Protein AF-A0A527ZC99-F1 (afdb_monomer)

Foldseek 3Di:
DDQAVVVVVVVVVVVVVVVVVVVVVVVVVCVVQNPVRVVVVVVVLLQVLLVLLLVLLVLFPQKFKFWFQDPVRWIFIWMWHADNVLSAIETARPPGAFADQDQQAAALVLLVVLVLLLSSVLSVDDGDRDCSNCPRYHYHDDDRHSNHDDPPGHHPCRLFQNSLSSNQRSCVRRQFFHRDPRGQCWDWDDDSNDIDIDGWFAWATWGAHSVRHTDHIDGGDDDRSDDDDDDDVVVVVD

Sequence (238 aa):
PARNPHQNIADLKAQIAANEKGVAELREMVAHFGLDVVEAYMGHVQDNAAESVRRVLERLPDSSAYEYPTDTGQIIKVKISVDRQKREATVDFTGTSPVMKNNFNAPEPVARAAVLYAFRVMVEDMIPMNAGCLRPINIIIPEGCMLKPTYPAAVVAGNVETSQHVTNALFGAMGAMANAQGTMNNLTFGNKKYQYYETICSGSPAGRMNNGRGFAGTSGVHTHMTNSRLTDPEVLEL

Nearest PDB structures (foldseek):
  5l9w-assembly1_A  TM=7.968E-01  e=8.675E-07  Aromatoleum aromaticum EbN1
  5m45-assembly2_G  TM=7.054E-01  e=8.243E-06  Xanthobacter autotrophicus Py2
  5svb-assembly1_D  TM=7.519E-01  e=5.173E-05  Xanthobacter autotrophicus Py2
  5svb-assembly1_A  TM=7.002E-01  e=6.557E-05  Xanthobacter autotrophicus Py2
  5svc-assembly1_D  TM=7.269E-01  e=2.884E-04  Xanthobacter autotrophicus Py2

Structure (mmCIF, N/CA/C/O backbone):
data_AF-A0A527ZC99-F1
#
_entry.id   AF-A0A527ZC99-F1
#
loop_
_atom_site.group_PDB
_atom_site.id
_atom_site.type_symbol
_atom_site.label_atom_id
_atom_site.label_alt_id
_atom_site.label_comp_id
_atom_site.label_asym_id
_atom_site.label_entity_id
_atom_site.label_seq_id
_atom_site.pdbx_PDB_ins_code
_atom_site.Cartn_x
_atom_site.Cartn_y
_atom_site.Cartn_z
_atom_site.occupancy
_atom_site.B_iso_or_equiv
_atom_site.auth_seq_id
_atom_site.auth_comp_id
_atom_site.auth_asym_id
_atom_site.auth_atom_id
_atom_site.pdbx_PDB_model_num
ATOM 1 N N . PRO A 1 1 ? 18.446 19.083 -9.853 1.00 66.88 1 PRO A N 1
ATOM 2 C CA . PRO A 1 1 ? 18.977 18.207 -10.931 1.00 66.88 1 PRO A CA 1
ATOM 3 C C . PRO A 1 1 ? 19.166 16.783 -10.386 1.00 66.88 1 PRO A C 1
ATOM 5 O O . PRO A 1 1 ? 19.396 16.645 -9.185 1.00 66.88 1 PRO A O 1
ATOM 8 N N . ALA A 1 2 ? 19.033 15.747 -11.223 1.00 81.81 2 ALA A N 1
ATOM 9 C CA . ALA A 1 2 ? 19.282 14.362 -10.812 1.00 81.81 2 ALA A CA 1
ATOM 10 C C . ALA A 1 2 ? 20.760 14.169 -10.432 1.00 81.81 2 ALA A C 1
ATOM 12 O O . ALA A 1 2 ? 21.637 14.637 -11.157 1.00 81.81 2 ALA A O 1
ATOM 13 N N . ARG A 1 3 ? 21.035 13.505 -9.299 1.00 83.88 3 ARG A N 1
ATOM 14 C CA . ARG A 1 3 ? 22.409 13.322 -8.787 1.00 83.88 3 ARG A CA 1
ATOM 15 C C . ARG A 1 3 ? 23.183 12.237 -9.540 1.00 83.88 3 ARG A C 1
ATOM 17 O O . ARG A 1 3 ? 24.380 12.388 -9.738 1.00 83.88 3 ARG A O 1
ATOM 24 N N . ASN A 1 4 ? 22.492 11.190 -10.000 1.00 85.38 4 ASN A N 1
ATOM 25 C CA . ASN A 1 4 ? 23.068 10.116 -10.808 1.00 85.38 4 ASN A CA 1
ATOM 26 C C . ASN A 1 4 ? 22.222 9.866 -12.075 1.00 85.38 4 ASN A C 1
ATOM 28 O O . ASN A 1 4 ? 21.411 8.941 -12.117 1.00 85.38 4 ASN A O 1
ATOM 32 N N . PRO A 1 5 ? 22.358 10.709 -13.115 1.00 89.44 5 PRO A N 1
ATOM 33 C CA . PRO A 1 5 ? 21.540 10.600 -14.321 1.00 89.44 5 PRO A CA 1
ATOM 34 C C . PRO A 1 5 ? 21.775 9.296 -15.095 1.00 89.44 5 PRO A C 1
ATOM 36 O O . PRO A 1 5 ? 20.845 8.799 -15.721 1.00 89.44 5 PRO A O 1
ATOM 39 N N . HIS A 1 6 ? 22.979 8.719 -15.038 1.00 90.25 6 HIS A N 1
ATOM 40 C CA . HIS A 1 6 ? 23.274 7.453 -15.712 1.00 90.25 6 HIS A CA 1
ATOM 41 C C . HIS A 1 6 ? 22.466 6.294 -15.123 1.00 90.25 6 HIS A C 1
ATOM 43 O O . HIS A 1 6 ? 21.846 5.557 -15.889 1.00 90.25 6 HIS A O 1
ATOM 49 N N . GLN A 1 7 ? 22.409 6.184 -13.789 1.00 88.75 7 GLN A N 1
ATOM 50 C CA . GLN A 1 7 ? 21.568 5.189 -13.117 1.00 88.75 7 GLN A CA 1
ATOM 51 C C . GLN A 1 7 ? 20.092 5.397 -13.460 1.00 88.75 7 GLN A C 1
ATOM 53 O O . GLN A 1 7 ? 19.428 4.462 -13.889 1.00 88.75 7 GLN A O 1
ATOM 58 N N . ASN A 1 8 ? 19.599 6.637 -13.379 1.00 90.12 8 ASN A N 1
ATOM 59 C CA . ASN A 1 8 ? 18.204 6.934 -13.706 1.00 90.12 8 ASN A CA 1
ATOM 60 C C . ASN A 1 8 ? 17.845 6.521 -15.147 1.00 90.12 8 ASN A C 1
ATOM 62 O O . ASN A 1 8 ? 16.761 6.004 -15.394 1.00 90.12 8 ASN A O 1
ATOM 66 N N . ILE A 1 9 ? 18.746 6.739 -16.113 1.00 94.94 9 ILE A N 1
ATOM 67 C CA . ILE A 1 9 ? 18.539 6.302 -17.502 1.00 94.94 9 ILE A CA 1
ATOM 68 C C . ILE A 1 9 ? 18.550 4.772 -17.603 1.00 94.94 9 ILE A C 1
ATOM 70 O O . ILE A 1 9 ? 17.771 4.217 -18.379 1.00 94.94 9 ILE A O 1
ATOM 74 N N . ALA A 1 10 ? 19.413 4.085 -16.851 1.00 95.19 10 ALA A N 1
ATOM 75 C CA . ALA A 1 10 ? 19.426 2.626 -16.802 1.00 95.19 10 ALA A CA 1
ATOM 76 C C . ALA A 1 10 ? 18.104 2.069 -16.245 1.00 95.19 10 ALA A C 1
ATOM 78 O O . ALA A 1 10 ? 17.523 1.182 -16.869 1.00 95.19 10 ALA A O 1
ATOM 79 N N . ASP A 1 11 ? 17.575 2.654 -15.167 1.00 93.75 11 ASP A N 1
ATOM 80 C CA . ASP A 1 11 ? 16.284 2.268 -14.583 1.00 93.75 11 ASP A CA 1
ATOM 81 C C . ASP A 1 11 ? 15.134 2.472 -15.582 1.00 93.75 11 ASP A C 1
ATOM 83 O O . ASP A 1 11 ? 14.298 1.587 -15.762 1.00 93.75 11 ASP A O 1
ATOM 87 N N . LEU A 1 12 ? 15.114 3.603 -16.299 1.00 96.75 12 LEU A N 1
ATOM 88 C CA . LEU A 1 12 ? 14.116 3.859 -17.346 1.00 96.75 12 LEU A CA 1
ATOM 89 C C . LEU A 1 12 ? 14.202 2.835 -18.485 1.00 96.75 12 LEU A C 1
ATOM 91 O O . LEU A 1 12 ? 13.178 2.331 -18.943 1.00 96.75 12 LEU A O 1
ATOM 95 N N . LYS A 1 13 ? 15.415 2.491 -18.933 1.00 97.81 13 LYS A N 1
ATOM 96 C CA . LYS A 1 13 ? 15.616 1.447 -19.950 1.00 97.81 13 LYS A CA 1
ATOM 97 C C . LYS A 1 13 ? 15.125 0.085 -19.463 1.00 97.81 13 LYS A C 1
ATOM 99 O O . LYS A 1 13 ? 14.487 -0.627 -20.234 1.00 97.81 13 LYS A O 1
ATOM 104 N N . ALA A 1 14 ? 15.388 -0.263 -18.204 1.00 97.50 14 ALA A N 1
ATOM 105 C CA . ALA A 1 14 ? 14.915 -1.507 -17.606 1.00 97.50 14 ALA A CA 1
ATOM 106 C C . ALA A 1 14 ? 13.378 -1.560 -17.544 1.00 97.50 14 ALA A C 1
ATOM 108 O O . ALA A 1 14 ? 12.793 -2.575 -17.916 1.00 97.50 14 ALA A O 1
ATOM 109 N N . GLN A 1 15 ? 12.718 -0.460 -17.162 1.00 97.69 15 GLN A N 1
ATOM 110 C CA . GLN A 1 15 ? 11.251 -0.363 -17.166 1.00 97.69 15 GLN A CA 1
ATOM 111 C C . GLN A 1 15 ? 10.661 -0.542 -18.573 1.00 97.69 15 GLN A C 1
ATOM 113 O O . GLN A 1 15 ? 9.687 -1.274 -18.740 1.00 97.69 15 GLN A O 1
ATOM 118 N N . ILE A 1 16 ? 11.267 0.076 -19.594 1.00 98.06 16 ILE A N 1
ATOM 119 C CA . ILE A 1 16 ? 10.851 -0.107 -20.994 1.00 98.06 16 ILE A CA 1
ATOM 120 C C . ILE A 1 16 ? 11.005 -1.574 -21.406 1.00 98.06 16 ILE A C 1
ATOM 122 O O . ILE A 1 16 ? 10.055 -2.164 -21.910 1.00 98.06 16 ILE A O 1
ATOM 126 N N . ALA A 1 17 ? 12.163 -2.186 -21.148 1.00 98.00 17 ALA A N 1
ATOM 127 C CA . ALA A 1 17 ? 12.413 -3.582 -21.503 1.00 98.00 17 ALA A CA 1
ATOM 128 C C . ALA A 1 17 ? 11.427 -4.551 -20.822 1.00 98.00 17 ALA A C 1
ATOM 130 O O . ALA A 1 17 ? 10.947 -5.487 -21.462 1.00 98.00 17 ALA A O 1
ATOM 131 N N . ALA A 1 18 ? 11.087 -4.310 -19.551 1.00 97.88 18 ALA A N 1
ATOM 132 C CA . ALA A 1 18 ? 10.094 -5.099 -18.827 1.00 97.88 18 ALA A CA 1
ATOM 133 C C . ALA A 1 18 ? 8.697 -4.992 -19.464 1.00 97.88 18 ALA A C 1
ATOM 135 O O . ALA A 1 18 ? 8.036 -6.011 -19.671 1.00 97.88 18 ALA A O 1
ATOM 136 N N . ASN A 1 19 ? 8.272 -3.779 -19.832 1.00 98.19 19 ASN A N 1
ATOM 137 C CA . ASN A 1 19 ? 6.988 -3.561 -20.500 1.00 98.19 19 ASN A CA 1
ATOM 138 C C . ASN A 1 19 ? 6.948 -4.206 -21.892 1.00 98.19 19 ASN A C 1
ATOM 140 O O . ASN A 1 19 ? 5.971 -4.876 -22.217 1.00 98.19 19 ASN A O 1
ATOM 144 N N . GLU A 1 20 ? 8.011 -4.068 -22.689 1.00 98.38 20 GLU A N 1
ATOM 145 C CA . GLU A 1 20 ? 8.111 -4.705 -24.009 1.00 98.38 20 GLU A CA 1
ATOM 146 C C . GLU A 1 20 ? 8.038 -6.232 -23.910 1.00 98.38 20 GLU A C 1
ATOM 148 O O . GLU A 1 20 ? 7.325 -6.873 -24.686 1.00 98.38 20 GLU A O 1
ATOM 153 N N . LYS A 1 21 ? 8.702 -6.828 -22.909 1.00 98.31 21 LYS A N 1
ATOM 154 C CA . LYS A 1 21 ? 8.570 -8.264 -22.641 1.00 98.31 21 LYS A CA 1
ATOM 155 C C . LYS A 1 21 ? 7.129 -8.629 -22.282 1.00 98.31 21 LYS A C 1
ATOM 157 O O . LYS A 1 21 ? 6.605 -9.580 -22.849 1.00 98.31 21 LYS A O 1
ATOM 162 N N . GLY A 1 22 ? 6.466 -7.856 -21.419 1.00 97.88 22 GLY A N 1
ATOM 163 C CA . GLY A 1 22 ? 5.053 -8.065 -21.084 1.00 97.88 22 GLY A CA 1
ATOM 164 C C . GLY A 1 22 ? 4.123 -8.009 -22.303 1.00 97.88 22 GLY A C 1
ATOM 165 O O . GLY A 1 22 ? 3.238 -8.850 -22.443 1.00 97.88 22 GLY A O 1
ATOM 166 N N . VAL A 1 23 ? 4.356 -7.069 -23.226 1.00 98.25 23 VAL A N 1
ATOM 167 C CA . VAL A 1 23 ? 3.608 -6.970 -24.491 1.00 98.25 23 VAL A CA 1
ATOM 168 C C . VAL A 1 23 ? 3.850 -8.190 -25.380 1.00 98.25 23 VAL A C 1
ATOM 170 O O . VAL A 1 23 ? 2.899 -8.717 -25.958 1.00 98.25 23 VAL A O 1
ATOM 173 N N . ALA A 1 24 ? 5.100 -8.641 -25.503 1.00 98.38 24 ALA A N 1
ATOM 174 C CA . ALA A 1 24 ? 5.441 -9.816 -26.302 1.00 98.38 24 ALA A CA 1
ATOM 175 C C . ALA A 1 24 ? 4.748 -11.083 -25.772 1.00 98.38 24 ALA A C 1
ATOM 177 O O . ALA A 1 24 ? 4.072 -11.762 -26.541 1.00 98.38 24 ALA A O 1
ATOM 178 N N . GLU A 1 25 ? 4.832 -11.339 -24.464 1.00 98.19 25 GLU A N 1
ATOM 179 C CA . GLU A 1 25 ? 4.193 -12.495 -23.813 1.00 98.19 25 GLU A CA 1
ATOM 180 C C . GLU A 1 25 ? 2.666 -12.467 -23.958 1.00 98.19 25 GLU A C 1
ATOM 182 O O . GLU A 1 25 ? 2.041 -13.484 -24.255 1.00 98.19 25 GLU A O 1
ATOM 187 N N . LEU A 1 26 ? 2.041 -11.291 -23.808 1.00 97.56 26 LEU A N 1
ATOM 188 C CA . LEU A 1 26 ? 0.596 -11.155 -23.992 1.00 97.56 26 LEU A CA 1
ATOM 189 C C . LEU A 1 26 ? 0.184 -11.453 -25.440 1.00 97.56 26 LEU A C 1
ATOM 191 O O . LEU A 1 26 ? -0.823 -12.121 -25.668 1.00 97.56 26 LEU A O 1
ATOM 195 N N . ARG A 1 27 ? 0.965 -10.996 -26.427 1.00 98.25 27 ARG A N 1
ATOM 196 C CA . ARG A 1 27 ? 0.718 -11.301 -27.845 1.00 98.25 27 ARG A CA 1
ATOM 197 C C . ARG A 1 27 ? 0.872 -12.788 -28.145 1.00 98.25 27 ARG A C 1
ATOM 199 O O . ARG A 1 27 ? 0.050 -13.322 -28.882 1.00 98.25 27 ARG A O 1
ATOM 206 N N . GLU A 1 28 ? 1.879 -13.449 -27.579 1.00 98.31 28 GLU A N 1
ATOM 207 C CA . GLU A 1 28 ? 2.058 -14.901 -27.707 1.00 98.31 28 GLU A CA 1
ATOM 208 C C . GLU A 1 28 ? 0.870 -15.667 -27.116 1.00 98.31 28 GLU A C 1
ATOM 210 O O . GLU A 1 28 ? 0.319 -16.558 -27.762 1.00 98.31 28 GLU A O 1
ATOM 215 N N . MET A 1 29 ? 0.407 -15.262 -25.931 1.00 97.81 29 MET A N 1
ATOM 216 C CA . MET A 1 29 ? -0.767 -15.845 -25.282 1.00 97.81 29 MET A CA 1
ATOM 217 C C . MET A 1 29 ? -2.033 -15.674 -26.131 1.00 97.81 29 MET A C 1
ATOM 219 O O . MET A 1 29 ? -2.776 -16.633 -26.330 1.00 97.81 29 MET A O 1
ATOM 223 N N . VAL A 1 30 ? -2.252 -14.479 -26.689 1.00 98.50 30 VAL A N 1
ATOM 224 C CA . VAL A 1 30 ? -3.382 -14.201 -27.590 1.00 98.50 30 VAL A CA 1
ATOM 225 C C . VAL A 1 30 ? -3.274 -14.999 -28.890 1.00 98.50 30 VAL A C 1
ATOM 227 O O . VAL A 1 30 ? -4.283 -15.506 -29.369 1.00 98.50 30 VAL A O 1
ATOM 230 N N . ALA A 1 31 ? -2.076 -15.162 -29.456 1.00 98.44 31 ALA A N 1
ATOM 231 C CA . ALA A 1 31 ? -1.877 -15.974 -30.655 1.00 98.44 31 ALA A CA 1
ATOM 232 C C . ALA A 1 31 ? -2.158 -17.466 -30.406 1.00 98.44 31 ALA A C 1
ATOM 234 O O . ALA A 1 31 ? -2.655 -18.150 -31.297 1.00 98.44 31 ALA A O 1
ATOM 235 N N . HIS A 1 32 ? -1.856 -17.965 -29.203 1.00 98.06 32 HIS A N 1
ATOM 236 C CA . HIS A 1 32 ? -2.052 -19.367 -28.842 1.00 98.06 32 HIS A CA 1
ATOM 237 C C . HIS A 1 32 ? -3.500 -19.694 -28.443 1.00 98.06 32 HIS A C 1
ATOM 239 O O . HIS A 1 32 ? -4.029 -20.725 -28.854 1.00 98.06 32 HIS A O 1
ATOM 245 N N . PHE A 1 33 ? -4.145 -18.833 -27.649 1.00 97.94 33 PHE A N 1
ATOM 246 C CA . PHE A 1 33 ? -5.466 -19.101 -27.061 1.00 97.94 33 PHE A CA 1
ATOM 247 C C . PHE A 1 33 ? -6.617 -18.307 -27.696 1.00 97.94 33 PHE A C 1
ATOM 249 O O . PHE A 1 33 ? -7.777 -18.652 -27.489 1.00 97.94 33 PHE A O 1
ATOM 256 N N . GLY A 1 34 ? -6.321 -17.269 -28.480 1.00 98.38 34 GLY A N 1
ATOM 257 C CA . GLY A 1 34 ? -7.306 -16.313 -28.984 1.00 98.38 34 GLY A CA 1
ATOM 258 C C . GLY A 1 34 ? -7.611 -15.199 -27.978 1.00 98.38 34 GLY A C 1
ATOM 259 O O . GLY A 1 34 ? -7.556 -15.396 -26.763 1.00 98.38 34 GLY A O 1
ATOM 260 N N . LEU A 1 35 ? -7.939 -14.009 -28.491 1.00 98.25 35 LEU A N 1
ATOM 261 C CA . LEU A 1 35 ? -8.177 -12.821 -27.664 1.00 98.25 35 LEU A CA 1
ATOM 262 C C . LEU A 1 35 ? -9.355 -13.017 -26.701 1.00 98.25 35 LEU A C 1
ATOM 264 O O . LEU A 1 35 ? -9.190 -12.799 -25.505 1.00 98.25 35 LEU A O 1
ATOM 268 N N . ASP A 1 36 ? -10.489 -13.508 -27.204 1.00 98.31 36 ASP A N 1
ATOM 269 C CA . ASP A 1 36 ? -11.712 -13.701 -26.413 1.00 98.31 36 ASP A CA 1
ATOM 270 C C . ASP A 1 36 ? -11.476 -14.607 -25.194 1.00 98.31 36 ASP A C 1
ATOM 272 O O . ASP A 1 36 ? -12.001 -14.363 -24.108 1.00 98.31 36 ASP A O 1
ATOM 276 N N . VAL A 1 37 ? -10.643 -15.643 -25.350 1.00 98.12 37 VAL A N 1
ATOM 277 C CA . VAL A 1 37 ? -10.286 -16.559 -24.258 1.00 98.12 37 VAL A CA 1
ATOM 278 C C . VAL A 1 37 ? -9.414 -15.849 -23.227 1.00 98.12 37 VAL A C 1
ATOM 280 O O . VAL A 1 37 ? -9.678 -15.948 -22.029 1.00 98.12 37 VAL A O 1
ATOM 283 N N . VAL A 1 38 ? -8.395 -15.107 -23.668 1.00 98.00 38 VAL A N 1
ATOM 284 C CA . VAL A 1 38 ? -7.516 -14.350 -22.765 1.00 98.00 38 VAL A CA 1
ATOM 285 C C . VAL A 1 38 ? -8.319 -13.319 -21.968 1.00 98.00 38 VAL A C 1
ATOM 287 O O . VAL A 1 38 ? -8.198 -13.266 -20.744 1.00 98.00 38 VAL A O 1
ATOM 290 N N . GLU A 1 39 ? -9.187 -12.549 -22.626 1.00 97.44 39 GLU A N 1
ATOM 291 C CA . GLU A 1 39 ? -10.046 -11.560 -21.967 1.00 97.44 39 GLU A CA 1
ATOM 292 C C . GLU A 1 39 ? -11.019 -12.208 -20.973 1.00 97.44 39 GLU A C 1
ATOM 294 O O . GLU A 1 39 ? -11.158 -11.726 -19.843 1.00 97.44 39 GLU A O 1
ATOM 299 N N . ALA A 1 40 ? -11.633 -13.340 -21.338 1.00 97.81 40 ALA A N 1
ATOM 300 C CA . ALA A 1 40 ? -12.502 -14.091 -20.436 1.00 97.81 40 ALA A CA 1
ATOM 301 C C . ALA A 1 40 ? -11.755 -14.536 -19.167 1.00 97.81 40 ALA A C 1
ATOM 303 O O . ALA A 1 40 ? -12.233 -14.311 -18.052 1.00 97.81 40 ALA A O 1
ATOM 304 N N . TYR A 1 41 ? -10.546 -15.091 -19.303 1.00 96.44 41 TYR A N 1
ATOM 305 C CA . TYR A 1 41 ? -9.738 -15.509 -18.154 1.00 96.44 41 TYR A CA 1
ATOM 306 C C . TYR A 1 41 ? -9.236 -14.328 -17.313 1.00 96.44 41 TYR A C 1
ATOM 308 O O . TYR A 1 41 ? -9.218 -14.429 -16.083 1.00 96.44 41 TYR A O 1
ATOM 316 N N . MET A 1 42 ? -8.899 -13.185 -17.922 1.00 95.56 42 MET A N 1
ATOM 317 C CA . MET A 1 42 ? -8.626 -11.948 -17.176 1.00 95.56 42 MET A CA 1
ATOM 318 C C . MET A 1 42 ? -9.838 -11.528 -16.330 1.00 95.56 42 MET A C 1
ATOM 320 O O . MET A 1 42 ? -9.672 -11.125 -15.174 1.00 95.56 42 MET A O 1
ATOM 324 N N . GLY A 1 43 ? -11.049 -11.661 -16.880 1.00 96.50 43 GLY A N 1
ATOM 325 C CA . GLY A 1 43 ? -12.308 -11.470 -16.161 1.00 96.50 43 GLY A CA 1
ATOM 326 C C . GLY A 1 43 ? -12.450 -12.429 -14.980 1.00 96.50 43 GLY A C 1
ATOM 327 O O . GLY A 1 43 ? -12.575 -11.980 -13.840 1.00 96.50 43 GLY A O 1
ATOM 328 N N . HIS A 1 44 ? -12.320 -13.73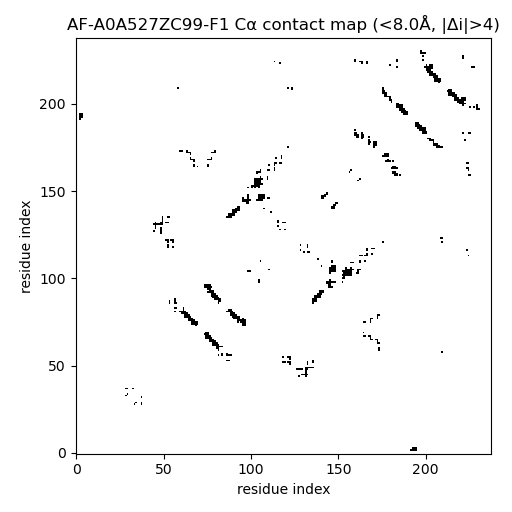5 -15.222 1.00 96.62 44 HIS A N 1
ATOM 329 C CA . HIS A 1 44 ? -12.440 -14.773 -14.193 1.00 96.62 44 HIS A CA 1
ATOM 330 C C . HIS A 1 44 ? -11.448 -14.600 -13.036 1.00 96.62 44 HIS A C 1
ATOM 332 O O . HIS A 1 44 ? -11.809 -14.802 -11.875 1.00 96.62 44 HIS A O 1
ATOM 338 N N . VAL A 1 45 ? -10.212 -14.175 -13.316 1.00 95.75 45 VAL A N 1
ATOM 339 C CA . VAL A 1 45 ? -9.211 -13.886 -12.274 1.00 95.75 45 VAL A CA 1
ATOM 340 C C . VAL A 1 45 ? -9.654 -12.723 -11.382 1.00 95.75 45 VAL A C 1
ATOM 342 O O . VAL A 1 45 ? -9.487 -12.783 -10.159 1.00 95.75 45 VAL A O 1
ATOM 345 N N . GLN A 1 46 ? -10.241 -11.674 -11.962 1.00 96.50 46 GLN A N 1
ATOM 346 C CA . GLN A 1 46 ? -10.767 -10.551 -11.186 1.00 96.50 46 GLN A CA 1
ATOM 347 C C . GLN A 1 46 ? -12.054 -10.911 -10.432 1.00 96.50 46 GLN A C 1
ATOM 349 O O . GLN A 1 46 ? -12.226 -10.473 -9.295 1.00 96.50 46 GLN A O 1
ATOM 354 N N . ASP A 1 47 ? -12.935 -11.721 -11.022 1.00 96.75 47 ASP A N 1
ATOM 355 C CA . ASP A 1 47 ? -14.167 -12.190 -10.378 1.00 96.75 47 ASP A CA 1
ATOM 356 C C . ASP A 1 47 ? -13.858 -13.072 -9.169 1.00 96.75 47 ASP A C 1
ATOM 358 O O . ASP A 1 47 ? -14.425 -12.874 -8.094 1.00 96.75 47 ASP A O 1
ATOM 362 N N . ASN A 1 48 ? -12.893 -13.988 -9.306 1.00 95.88 48 ASN A N 1
ATOM 363 C CA . ASN A 1 48 ? -12.427 -14.811 -8.196 1.00 95.88 48 ASN A CA 1
ATOM 364 C C . ASN A 1 48 ? -11.840 -13.950 -7.066 1.00 95.88 48 ASN A C 1
ATOM 366 O O . ASN A 1 48 ? -12.117 -14.189 -5.890 1.00 95.88 48 ASN A O 1
ATOM 370 N N . ALA A 1 49 ? -11.061 -12.920 -7.407 1.00 95.50 49 ALA A N 1
ATOM 371 C CA . ALA A 1 49 ? -10.517 -11.992 -6.421 1.00 95.50 49 ALA A CA 1
ATOM 372 C C . ALA A 1 49 ? -11.620 -11.210 -5.687 1.00 95.50 49 ALA A C 1
ATOM 374 O O . ALA A 1 49 ? -11.598 -11.132 -4.458 1.00 95.50 49 ALA A O 1
ATOM 375 N N . ALA A 1 50 ? -12.618 -10.701 -6.416 1.00 96.94 50 ALA A N 1
ATOM 376 C CA . ALA A 1 50 ? -13.773 -10.025 -5.830 1.00 96.94 50 ALA A CA 1
ATOM 377 C C . ALA A 1 50 ? -14.544 -10.954 -4.884 1.00 96.94 50 ALA A C 1
ATOM 379 O O . ALA A 1 50 ? -14.821 -10.592 -3.743 1.00 96.94 50 ALA A O 1
ATOM 380 N N . GLU A 1 51 ? -14.841 -12.175 -5.328 1.00 97.00 51 GLU A N 1
ATOM 381 C CA . GLU A 1 51 ? -15.583 -13.150 -4.531 1.00 97.00 51 GLU A CA 1
ATOM 382 C C . GLU A 1 51 ? -14.812 -13.587 -3.280 1.00 97.00 51 GLU A C 1
ATOM 384 O O . GLU A 1 51 ? -15.394 -13.785 -2.215 1.00 97.00 51 GLU A O 1
ATOM 389 N N . SER A 1 52 ? -13.486 -13.664 -3.377 1.00 96.44 52 SER A N 1
ATOM 390 C CA . SER A 1 52 ? -12.626 -13.968 -2.235 1.00 96.44 52 SER A CA 1
ATOM 391 C C . SER A 1 52 ? -12.665 -12.865 -1.182 1.00 96.44 52 SER A C 1
ATOM 393 O O . SER A 1 52 ? -12.753 -13.167 0.006 1.00 96.44 52 SER A O 1
ATOM 395 N N . VAL A 1 53 ? -12.693 -11.597 -1.600 1.00 96.81 53 VAL A N 1
ATOM 396 C CA . VAL A 1 53 ? -12.884 -10.470 -0.678 1.00 96.81 53 VAL A CA 1
ATOM 397 C C . VAL A 1 53 ? -14.291 -10.471 -0.079 1.00 96.81 53 VAL A C 1
ATOM 399 O O . VAL A 1 53 ? -14.419 -10.269 1.124 1.00 96.81 53 VAL A O 1
ATOM 402 N N . ARG A 1 54 ? -15.350 -10.784 -0.841 1.00 97.12 54 ARG A N 1
ATOM 403 C CA . ARG A 1 54 ? -16.718 -10.874 -0.284 1.00 97.12 54 ARG A CA 1
ATOM 404 C C . ARG A 1 54 ? -16.829 -11.870 0.873 1.00 97.12 54 ARG A C 1
ATOM 406 O O . ARG A 1 54 ? -17.483 -11.569 1.868 1.00 97.12 54 ARG A O 1
ATOM 413 N N . ARG A 1 55 ? -16.135 -13.012 0.791 1.00 95.19 55 ARG A N 1
ATOM 414 C CA . ARG A 1 55 ? -16.065 -13.993 1.892 1.00 95.19 55 ARG A CA 1
ATOM 415 C C . ARG A 1 55 ? -15.364 -13.450 3.140 1.00 95.19 55 ARG A C 1
ATOM 417 O O . ARG A 1 55 ? -15.704 -13.846 4.250 1.00 95.19 55 ARG A O 1
ATOM 424 N N . VAL A 1 56 ? -14.396 -12.547 2.981 1.00 94.25 56 VAL A N 1
ATOM 425 C CA . VAL A 1 56 ? -13.775 -11.845 4.118 1.00 94.25 56 VAL A CA 1
ATOM 426 C C . VAL A 1 56 ? -14.785 -10.922 4.782 1.00 94.25 56 VAL A C 1
ATOM 428 O O . VAL A 1 56 ? -14.867 -10.892 6.010 1.00 94.25 56 VAL A O 1
ATOM 431 N N . LEU A 1 57 ? -15.580 -10.199 3.984 1.00 95.94 57 LEU A N 1
ATOM 432 C CA . LEU A 1 57 ? -16.548 -9.238 4.509 1.00 95.94 57 LEU A CA 1
ATOM 433 C C . LEU A 1 57 ? -17.510 -9.898 5.491 1.00 95.94 57 LEU A C 1
ATOM 435 O O . LEU A 1 57 ? -17.747 -9.320 6.543 1.00 95.94 57 LEU A O 1
ATOM 439 N N . GLU A 1 58 ? -17.968 -11.124 5.208 1.00 92.06 58 GLU A N 1
ATOM 440 C CA . GLU A 1 58 ? -18.830 -11.963 6.068 1.00 92.06 58 GLU A CA 1
ATOM 441 C C . GLU A 1 58 ? -18.321 -12.130 7.514 1.00 92.06 58 GLU A C 1
ATOM 443 O O . GLU A 1 58 ? -19.117 -12.380 8.415 1.00 92.06 58 GLU A O 1
ATOM 448 N N . ARG A 1 59 ? -17.019 -11.938 7.758 1.00 89.62 59 ARG A N 1
ATOM 449 C CA . ARG A 1 59 ? -16.380 -12.116 9.072 1.00 89.62 59 ARG A CA 1
ATOM 450 C C . ARG A 1 59 ? -16.060 -10.812 9.794 1.00 89.62 59 ARG A C 1
ATOM 452 O O . ARG A 1 59 ? -15.883 -10.821 11.009 1.00 89.62 59 ARG A O 1
ATOM 459 N N . LEU A 1 60 ? -15.959 -9.706 9.061 1.00 93.81 60 LEU A N 1
ATOM 460 C CA . LEU A 1 60 ? -15.750 -8.387 9.656 1.00 93.81 60 LEU A CA 1
ATOM 461 C C . LEU A 1 60 ? -16.993 -7.964 10.447 1.00 93.81 60 LEU A C 1
ATOM 463 O O . LEU A 1 60 ? -18.081 -8.416 10.111 1.00 93.81 60 LEU A O 1
ATOM 467 N N . PRO A 1 61 ? -16.886 -7.110 11.476 1.00 93.19 61 PRO A N 1
ATOM 468 C CA . PRO A 1 61 ? -18.062 -6.526 12.119 1.00 93.19 61 PRO A CA 1
ATOM 469 C C . PRO A 1 61 ? -18.859 -5.655 11.133 1.00 93.19 61 PRO A C 1
ATOM 471 O O . PRO A 1 61 ? -18.300 -5.114 10.180 1.00 93.19 61 PRO A O 1
ATOM 474 N N . ASP A 1 62 ? -20.159 -5.473 11.387 1.00 95.31 62 ASP A N 1
ATOM 475 C CA . ASP A 1 62 ? -21.026 -4.646 10.527 1.00 95.31 62 ASP A CA 1
ATOM 476 C C . ASP A 1 62 ? -20.546 -3.192 10.446 1.00 95.31 62 ASP A C 1
ATOM 478 O O . ASP A 1 62 ? -20.673 -2.534 9.414 1.00 95.31 62 ASP A O 1
ATOM 482 N N . SER A 1 63 ? -19.954 -2.691 11.531 1.00 97.38 63 SER A N 1
ATOM 483 C CA . SER A 1 63 ? -19.248 -1.420 11.544 1.00 97.38 63 SER A CA 1
ATOM 484 C C . SER A 1 63 ? -18.079 -1.475 12.518 1.00 97.38 63 SER A C 1
ATOM 486 O O . SER A 1 63 ? -18.221 -1.931 13.651 1.00 97.38 63 SER A O 1
ATOM 488 N N . SER A 1 64 ? -16.949 -0.913 12.109 1.00 98.06 64 SER A N 1
ATOM 489 C CA . SER A 1 64 ? -15.804 -0.639 12.971 1.00 98.06 64 SER A CA 1
ATOM 490 C C . SER A 1 64 ? -15.168 0.697 12.609 1.00 98.06 64 SER A C 1
ATOM 492 O O . SER A 1 64 ? -15.364 1.223 11.513 1.00 98.06 64 SER A O 1
ATOM 494 N N . ALA A 1 65 ? -14.437 1.278 13.552 1.00 98.31 65 ALA A N 1
ATOM 495 C CA . ALA A 1 65 ? -13.699 2.511 13.340 1.00 98.31 65 ALA A CA 1
ATOM 496 C C . ALA A 1 65 ? -12.367 2.453 14.081 1.00 98.31 65 ALA A C 1
ATOM 498 O O . ALA A 1 65 ? -12.259 1.812 15.127 1.00 98.31 65 ALA A O 1
ATOM 499 N N . TYR A 1 66 ? -11.367 3.133 13.535 1.00 98.56 66 TYR A N 1
ATOM 500 C CA . TYR A 1 66 ? -10.050 3.244 14.135 1.00 98.56 66 TYR A CA 1
ATOM 501 C C . TYR A 1 66 ? -9.462 4.625 13.856 1.00 98.56 66 TYR A C 1
ATOM 503 O O . TYR A 1 66 ? -9.608 5.170 12.758 1.00 98.56 66 TYR A O 1
ATOM 511 N N . GLU A 1 67 ? -8.789 5.180 14.858 1.00 98.38 67 GLU A N 1
ATOM 512 C CA . GLU A 1 67 ? -8.018 6.411 14.734 1.00 98.38 67 GLU A CA 1
ATOM 513 C C . GLU A 1 67 ? -6.546 6.088 14.965 1.00 98.38 67 GLU A C 1
ATOM 515 O O . GLU A 1 67 ? -6.172 5.549 16.006 1.00 98.38 67 GLU A O 1
ATOM 520 N N . TYR A 1 68 ? -5.714 6.412 13.981 1.00 98.12 68 TYR A N 1
ATOM 521 C CA . TYR A 1 68 ? -4.275 6.223 14.046 1.00 98.12 68 TYR A CA 1
ATOM 522 C C . TYR A 1 68 ? -3.592 7.590 14.186 1.00 98.12 68 TYR A C 1
ATOM 524 O O . TYR A 1 68 ? -3.545 8.344 13.204 1.00 98.12 68 TYR A O 1
ATOM 532 N N . PRO A 1 69 ? -3.085 7.947 15.381 1.00 97.19 69 PRO A N 1
ATOM 533 C CA . PRO A 1 69 ? -2.258 9.132 15.552 1.00 97.19 69 PRO A CA 1
ATOM 534 C C . PRO A 1 69 ? -0.865 8.892 14.961 1.00 97.19 69 PRO A C 1
ATOM 536 O O . PRO A 1 69 ? -0.279 7.825 15.126 1.00 97.19 69 PRO A O 1
ATOM 539 N N . THR A 1 70 ? -0.335 9.895 14.271 1.00 95.38 70 THR A N 1
ATOM 540 C CA . THR A 1 70 ? 1.020 9.882 13.704 1.00 95.38 70 THR A CA 1
ATOM 541 C C . THR A 1 70 ? 1.945 10.785 14.513 1.00 95.38 70 THR A C 1
ATOM 543 O O . THR A 1 70 ? 1.492 11.745 15.142 1.00 95.38 70 THR A O 1
ATOM 546 N N . ASP A 1 71 ? 3.252 10.547 14.429 1.00 91.75 71 ASP A N 1
ATOM 547 C CA . ASP A 1 71 ? 4.258 11.361 15.127 1.00 91.75 71 ASP A CA 1
ATOM 548 C C . ASP A 1 71 ? 4.314 12.817 14.630 1.00 91.75 71 ASP A C 1
ATOM 550 O O . ASP A 1 71 ? 4.831 13.700 15.312 1.00 91.75 71 ASP A O 1
ATOM 554 N N . THR A 1 72 ? 3.743 13.104 13.454 1.00 92.12 72 THR A N 1
ATOM 555 C CA . THR A 1 72 ? 3.623 14.466 12.909 1.00 92.12 72 THR A CA 1
ATOM 556 C C . THR A 1 72 ? 2.407 15.229 13.444 1.00 92.12 72 THR A C 1
ATOM 558 O O . THR A 1 72 ? 2.170 16.366 13.030 1.00 92.12 72 THR A O 1
ATOM 561 N N . GLY A 1 73 ? 1.623 14.623 14.344 1.00 94.56 73 GLY A N 1
ATOM 562 C CA . GLY A 1 73 ? 0.401 15.200 14.912 1.00 94.56 73 GLY A CA 1
ATOM 563 C C . GLY A 1 73 ? -0.836 15.064 14.018 1.00 94.56 73 GLY A C 1
ATOM 564 O O . GLY A 1 73 ? -1.916 15.512 14.401 1.00 94.56 73 GLY A O 1
ATOM 565 N N . GLN A 1 74 ? -0.710 14.445 12.840 1.00 97.12 74 GLN A N 1
ATOM 566 C CA . GLN A 1 74 ? -1.848 14.109 11.982 1.00 97.12 74 GLN A CA 1
ATOM 567 C C . GLN A 1 74 ? -2.541 12.841 12.490 1.00 97.12 74 GLN A C 1
ATOM 569 O O . GLN A 1 74 ? -1.897 11.957 13.056 1.00 97.12 74 GLN A O 1
ATOM 574 N N . ILE A 1 75 ? -3.844 12.729 12.253 1.00 98.50 75 ILE A N 1
ATOM 575 C CA . ILE A 1 75 ? -4.653 11.562 12.603 1.00 98.50 75 ILE A CA 1
ATOM 576 C C . ILE A 1 75 ? -5.289 11.014 11.330 1.00 98.50 75 ILE A C 1
ATOM 578 O O . ILE A 1 75 ? -5.997 11.729 10.615 1.00 98.50 75 ILE A O 1
ATOM 582 N N . ILE A 1 76 ? -5.068 9.729 11.069 1.00 98.69 76 ILE A N 1
ATOM 583 C CA . ILE A 1 76 ? -5.794 8.983 10.041 1.00 98.69 76 ILE A CA 1
ATOM 584 C C . ILE A 1 76 ? -6.997 8.338 10.712 1.00 98.69 76 ILE A C 1
ATOM 586 O O . ILE A 1 76 ? -6.846 7.566 11.658 1.00 98.69 76 ILE A O 1
ATOM 590 N N . LYS A 1 77 ? -8.193 8.661 10.226 1.00 98.81 77 LYS A N 1
ATOM 591 C CA . LYS A 1 77 ? -9.440 8.057 10.691 1.00 98.81 77 LYS A CA 1
ATOM 592 C C . LYS A 1 77 ? -9.960 7.151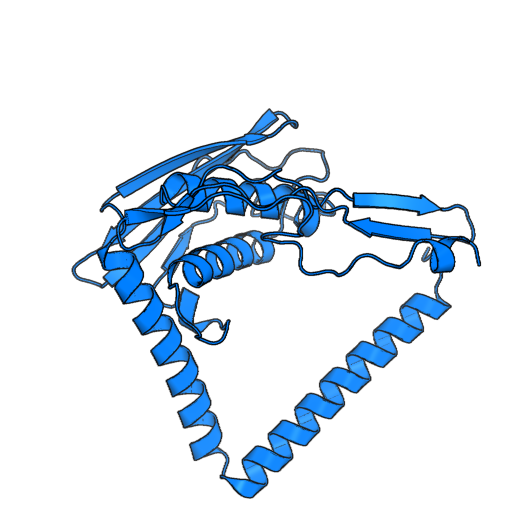 9.603 1.00 98.81 77 LYS A C 1
ATOM 594 O O . LYS A 1 77 ? -10.021 7.564 8.449 1.00 98.81 77 LYS A O 1
ATOM 599 N N . VAL A 1 78 ? -10.336 5.937 9.969 1.00 98.81 78 VAL A N 1
ATOM 600 C CA . VAL A 1 78 ? -10.981 5.013 9.046 1.00 98.81 78 VAL A CA 1
ATOM 601 C C . VAL A 1 78 ? -12.180 4.377 9.722 1.00 98.81 78 VAL A C 1
ATOM 603 O O . VAL A 1 78 ? -12.091 3.883 10.845 1.00 98.81 78 VAL A O 1
ATOM 606 N N . LYS A 1 79 ? -13.312 4.396 9.027 1.00 98.81 79 LYS A N 1
ATOM 607 C CA . LYS A 1 79 ? -14.507 3.640 9.375 1.00 98.81 79 LYS A CA 1
ATOM 608 C C . LYS A 1 79 ? -14.750 2.600 8.292 1.00 98.81 79 LYS A C 1
ATOM 610 O O . LYS A 1 79 ? -14.775 2.935 7.112 1.00 98.81 79 LYS A O 1
ATOM 615 N N . ILE A 1 80 ? -14.937 1.350 8.693 1.00 98.75 80 ILE A N 1
ATOM 616 C CA . ILE A 1 80 ? -15.325 0.263 7.797 1.00 98.75 80 ILE A CA 1
ATOM 617 C C . ILE A 1 80 ? -16.771 -0.097 8.121 1.00 98.75 80 ILE A C 1
ATOM 61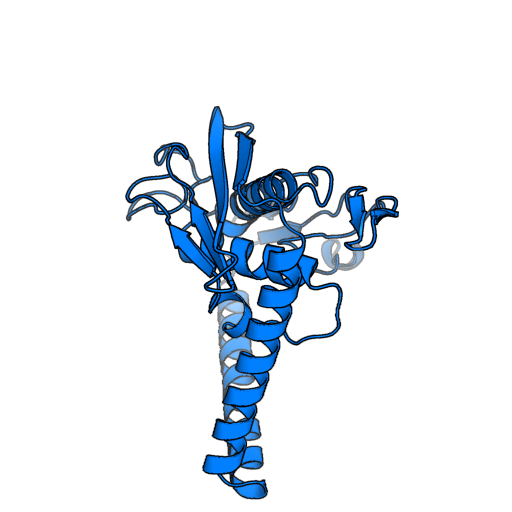9 O O . ILE A 1 80 ? -17.116 -0.304 9.283 1.00 98.75 80 ILE A O 1
ATOM 623 N N . SER A 1 81 ? -17.637 -0.129 7.115 1.00 98.62 81 SER A N 1
ATOM 624 C CA . SER A 1 81 ? -19.039 -0.539 7.262 1.00 98.62 81 SER A CA 1
ATOM 625 C C . SER A 1 81 ? -19.390 -1.575 6.207 1.00 98.62 81 SER A C 1
ATOM 627 O O . SER A 1 81 ? -19.087 -1.369 5.035 1.00 98.62 81 SER A O 1
ATOM 629 N N . VAL A 1 82 ? -20.009 -2.680 6.616 1.00 98.44 82 VAL A N 1
ATOM 630 C CA . VAL A 1 82 ? -20.314 -3.823 5.748 1.00 98.44 82 VAL A CA 1
ATOM 631 C C . VAL A 1 82 ? -21.816 -3.895 5.486 1.00 98.44 82 VAL A C 1
ATOM 633 O O . VAL A 1 82 ? -22.611 -4.050 6.409 1.00 98.44 82 VAL A O 1
ATOM 636 N N . ASP A 1 83 ? -22.205 -3.839 4.214 1.00 97.62 83 ASP A N 1
ATOM 637 C CA . ASP A 1 83 ? -23.553 -4.180 3.762 1.00 97.62 83 ASP A CA 1
ATOM 638 C C . ASP A 1 83 ? -23.600 -5.682 3.451 1.00 97.62 83 ASP A C 1
ATOM 640 O O . ASP A 1 83 ? -23.065 -6.157 2.445 1.00 97.62 83 ASP A O 1
ATOM 644 N N . ARG A 1 84 ? -24.247 -6.449 4.334 1.00 95.62 84 ARG A N 1
ATOM 645 C CA . ARG A 1 84 ? -24.379 -7.909 4.201 1.00 95.62 84 ARG A CA 1
ATOM 646 C C . ARG A 1 84 ? -25.222 -8.335 3.013 1.00 95.62 84 ARG A C 1
ATOM 648 O O . ARG A 1 84 ? -24.961 -9.391 2.447 1.00 95.62 84 ARG A O 1
ATOM 655 N N . GLN A 1 85 ? -26.231 -7.543 2.658 1.00 95.25 85 GLN A N 1
ATOM 656 C CA . GLN A 1 85 ? -27.147 -7.887 1.575 1.00 95.25 85 GLN A CA 1
ATOM 657 C C . GLN A 1 85 ? -26.449 -7.727 0.228 1.00 95.25 85 GLN A C 1
ATOM 659 O O . GLN A 1 85 ? -26.552 -8.605 -0.626 1.00 95.25 85 GLN A O 1
ATOM 664 N N . LYS A 1 86 ? -25.686 -6.642 0.060 1.00 96.62 86 LYS A N 1
ATOM 665 C CA . LYS A 1 86 ? -24.896 -6.402 -1.156 1.00 96.62 86 LYS A CA 1
ATOM 666 C C . LYS A 1 86 ? -23.564 -7.148 -1.174 1.00 96.62 86 LYS A C 1
ATOM 668 O O . LYS A 1 86 ? -22.980 -7.315 -2.241 1.00 96.62 86 LYS A O 1
ATOM 673 N N . ARG A 1 87 ? -23.096 -7.620 -0.011 1.00 97.12 87 ARG A N 1
ATOM 674 C CA . ARG A 1 87 ? -21.747 -8.179 0.193 1.00 97.12 87 ARG A CA 1
ATOM 675 C C . ARG A 1 87 ? -20.680 -7.177 -0.254 1.00 97.12 87 ARG A C 1
ATOM 677 O O . ARG A 1 87 ? -19.749 -7.518 -0.982 1.00 97.12 87 ARG A O 1
ATOM 684 N N . GLU A 1 88 ? -20.849 -5.935 0.186 1.00 98.19 88 GLU A N 1
ATOM 685 C CA . GLU A 1 88 ? -19.965 -4.805 -0.101 1.00 98.19 88 GLU A CA 1
ATOM 686 C C . GLU A 1 88 ? -19.525 -4.144 1.205 1.00 98.19 88 GLU A C 1
ATOM 688 O O . GLU A 1 88 ? -20.239 -4.183 2.208 1.00 98.19 88 GLU A O 1
ATOM 693 N N . ALA A 1 89 ? -18.350 -3.522 1.200 1.00 98.44 89 ALA A N 1
ATOM 694 C CA . ALA A 1 89 ? -17.872 -2.724 2.320 1.00 98.44 89 ALA A CA 1
ATOM 695 C C . ALA A 1 89 ? -17.554 -1.301 1.877 1.00 98.44 89 ALA A C 1
ATOM 697 O O . ALA A 1 89 ? -17.029 -1.076 0.791 1.00 98.44 89 ALA A O 1
ATOM 698 N N . THR A 1 90 ? -17.842 -0.336 2.742 1.00 98.88 90 THR A N 1
ATOM 699 C CA . THR A 1 90 ? -17.377 1.041 2.595 1.00 98.88 90 THR A CA 1
ATOM 700 C C . THR A 1 90 ? -16.214 1.281 3.543 1.00 98.88 90 THR A C 1
ATOM 702 O O . THR A 1 90 ? -16.354 1.076 4.747 1.00 98.88 90 THR A O 1
ATOM 705 N N . VAL A 1 91 ? -15.083 1.718 2.994 1.00 98.88 91 VAL A N 1
ATOM 706 C CA . VAL A 1 91 ? -13.906 2.200 3.720 1.00 98.88 91 VAL A CA 1
ATOM 707 C C . VAL A 1 91 ? -13.910 3.718 3.631 1.00 98.88 91 VAL A C 1
ATOM 709 O O . VAL A 1 91 ? -13.645 4.288 2.572 1.00 98.88 91 VAL A O 1
ATOM 712 N N . ASP A 1 92 ? -14.248 4.367 4.736 1.00 98.88 92 ASP A N 1
ATOM 713 C CA . ASP A 1 92 ? -14.456 5.806 4.810 1.00 98.88 92 ASP A CA 1
ATOM 714 C C . ASP A 1 92 ? -13.359 6.481 5.631 1.00 98.88 92 ASP A C 1
ATOM 716 O O . ASP A 1 92 ? -13.212 6.221 6.826 1.00 98.88 92 ASP A O 1
ATOM 720 N N . PHE A 1 93 ? -12.596 7.356 4.976 1.00 98.88 93 PHE A N 1
ATOM 721 C CA . PHE A 1 93 ? -11.529 8.147 5.583 1.00 98.88 93 PHE A CA 1
ATOM 722 C C . PHE A 1 93 ? -11.988 9.534 6.065 1.00 98.88 93 PHE A C 1
ATOM 724 O O . PHE A 1 93 ? -11.156 10.390 6.389 1.00 98.88 93 PHE A O 1
ATOM 731 N N . THR A 1 94 ? -13.297 9.795 6.109 1.00 98.75 94 THR A N 1
ATOM 732 C CA . THR A 1 94 ? -13.868 11.047 6.621 1.00 98.75 94 THR A CA 1
ATOM 733 C C . THR A 1 94 ? -13.387 11.347 8.039 1.00 98.75 94 THR A C 1
ATOM 735 O O . THR A 1 94 ? -13.390 10.496 8.925 1.00 98.75 94 THR A O 1
ATOM 738 N N . GLY A 1 95 ? -12.948 12.591 8.252 1.00 98.25 95 GLY A N 1
ATOM 739 C CA . GLY A 1 95 ? -12.358 13.041 9.514 1.00 98.25 95 GLY A CA 1
ATOM 740 C C . GLY A 1 95 ? -10.845 12.818 9.631 1.00 98.25 95 GLY A C 1
ATOM 741 O O . GLY A 1 95 ? -10.261 13.260 10.620 1.00 98.25 95 GLY A O 1
ATOM 742 N N . THR A 1 96 ? -10.204 12.188 8.639 1.00 98.81 96 THR A N 1
ATOM 743 C CA . THR A 1 96 ? -8.738 12.193 8.506 1.00 98.81 96 THR A CA 1
ATOM 744 C C . THR A 1 96 ? -8.220 13.627 8.384 1.00 98.81 96 THR A C 1
ATOM 746 O O . THR A 1 96 ? -8.841 14.462 7.721 1.00 98.81 96 THR A O 1
ATOM 749 N N . SER A 1 97 ? -7.083 13.913 9.025 1.00 98.62 97 SER A N 1
ATOM 750 C CA . SER A 1 97 ? -6.496 15.253 9.075 1.00 98.62 97 SER A CA 1
ATOM 751 C C . SER A 1 97 ? -6.343 15.903 7.691 1.00 98.62 97 SER A C 1
ATOM 753 O O . SER A 1 97 ? -6.056 15.213 6.703 1.00 98.62 97 SER A O 1
ATOM 755 N N . PRO A 1 98 ? -6.487 17.241 7.609 1.00 98.25 98 PRO A N 1
ATOM 756 C CA . PRO A 1 98 ? -6.221 17.982 6.383 1.00 98.25 98 PRO A CA 1
ATOM 757 C C . PRO A 1 98 ? -4.756 17.840 5.954 1.00 98.25 98 PRO A C 1
ATOM 759 O O . PRO A 1 98 ? -3.891 17.440 6.741 1.00 98.25 98 PRO A O 1
ATOM 762 N N . VAL A 1 99 ? -4.469 18.209 4.706 1.00 97.75 99 VAL A N 1
ATOM 763 C CA . VAL A 1 99 ? -3.089 18.388 4.237 1.00 97.75 99 VAL A CA 1
ATOM 764 C C . VAL A 1 99 ? -2.330 19.328 5.174 1.00 97.75 99 VAL A C 1
ATOM 766 O O . VAL A 1 99 ? -2.808 20.410 5.517 1.00 97.75 99 VAL A O 1
ATOM 769 N N . MET A 1 100 ? -1.113 18.938 5.546 1.00 95.38 100 MET A N 1
ATOM 770 C CA . MET A 1 100 ? -0.197 19.781 6.314 1.00 95.38 100 MET A CA 1
ATOM 771 C C . MET A 1 100 ? 1.012 20.181 5.471 1.00 95.38 100 MET A C 1
ATOM 773 O O . MET A 1 100 ? 1.377 19.509 4.504 1.00 95.38 100 MET A O 1
ATOM 777 N N . LYS A 1 101 ? 1.674 21.277 5.865 1.00 95.31 101 LYS A N 1
ATOM 778 C CA . LYS A 1 101 ? 2.911 21.777 5.240 1.00 95.31 101 LYS A CA 1
ATOM 779 C C . LYS A 1 101 ? 4.138 20.941 5.651 1.00 95.31 101 LYS A C 1
ATOM 781 O O . LYS A 1 101 ? 5.151 21.469 6.096 1.00 95.31 101 LYS A O 1
ATOM 786 N N . ASN A 1 102 ? 4.018 19.627 5.520 1.00 95.31 102 ASN A N 1
ATOM 787 C CA . ASN A 1 102 ? 5.075 18.633 5.653 1.00 95.31 102 ASN A CA 1
ATOM 788 C C . ASN A 1 102 ? 5.042 17.723 4.410 1.00 95.31 102 ASN A C 1
ATOM 790 O O . ASN A 1 102 ? 4.314 17.994 3.454 1.00 95.31 102 ASN A O 1
ATOM 794 N N . ASN A 1 103 ? 5.843 16.661 4.399 1.00 94.56 103 ASN A N 1
ATOM 795 C CA . ASN A 1 103 ? 5.910 15.724 3.281 1.00 94.56 103 ASN A CA 1
ATOM 796 C C . ASN A 1 103 ? 5.169 14.391 3.506 1.00 94.56 103 ASN A C 1
ATOM 798 O O . ASN A 1 103 ? 5.276 13.514 2.649 1.00 94.56 103 ASN A O 1
ATOM 802 N N . PHE A 1 104 ? 4.414 14.258 4.604 1.00 96.88 104 PHE A N 1
ATOM 803 C CA . PHE A 1 104 ? 3.645 13.067 5.005 1.00 96.88 104 PHE A CA 1
ATOM 804 C C . PHE A 1 104 ? 2.237 13.026 4.385 1.00 96.88 104 PHE A C 1
ATOM 806 O O . PHE A 1 104 ? 1.348 12.314 4.853 1.00 96.88 104 PHE A O 1
ATOM 813 N N . ASN A 1 105 ? 2.010 13.767 3.302 1.00 97.56 105 ASN A N 1
ATOM 814 C CA . ASN A 1 105 ? 0.784 13.642 2.522 1.00 97.56 105 ASN A CA 1
ATOM 815 C C . ASN A 1 105 ? 0.935 12.491 1.515 1.00 97.56 105 ASN A C 1
ATOM 817 O O . ASN A 1 105 ? 1.995 12.318 0.918 1.00 97.56 105 ASN A O 1
ATOM 821 N N . ALA A 1 106 ? -0.121 11.713 1.303 1.00 97.62 106 ALA A N 1
ATOM 822 C CA . ALA A 1 106 ? -0.149 10.591 0.376 1.00 97.62 106 ALA A CA 1
ATOM 823 C C . ALA A 1 106 ? -1.171 10.853 -0.738 1.00 97.62 106 ALA A C 1
ATOM 825 O O . ALA A 1 106 ? -2.324 11.130 -0.427 1.00 97.62 106 ALA A O 1
ATOM 826 N N . PRO A 1 107 ? -0.793 10.759 -2.025 1.00 97.31 107 PRO A N 1
ATOM 827 C CA . PRO A 1 107 ? -1.746 10.818 -3.126 1.00 97.31 107 PRO A CA 1
ATOM 828 C C . PRO A 1 107 ? -2.822 9.734 -2.992 1.00 97.31 107 PRO A C 1
ATOM 830 O O . PRO A 1 107 ? -2.526 8.631 -2.532 1.00 97.31 107 PRO A O 1
ATOM 833 N N . GLU A 1 108 ? -4.034 10.005 -3.481 1.00 97.69 108 GLU A N 1
ATOM 834 C CA . GLU A 1 108 ? -5.168 9.067 -3.405 1.00 97.69 108 GLU A CA 1
ATOM 835 C C . GLU A 1 108 ? -4.820 7.629 -3.854 1.00 97.69 108 GLU A C 1
ATOM 837 O O . GLU A 1 108 ? -5.186 6.686 -3.145 1.00 97.69 108 GLU A O 1
ATOM 842 N N . PRO A 1 109 ? -4.062 7.404 -4.952 1.00 97.31 109 PRO A N 1
ATOM 843 C CA . PRO A 1 109 ? -3.672 6.051 -5.350 1.00 97.31 109 PRO A CA 1
ATOM 844 C C . PRO A 1 109 ? -2.911 5.266 -4.273 1.00 97.31 109 PRO A C 1
ATOM 846 O O . PRO A 1 109 ? -3.071 4.051 -4.196 1.00 97.31 109 PRO A O 1
ATOM 849 N N . VAL A 1 110 ? -2.130 5.935 -3.416 1.00 97.50 110 VAL A N 1
ATOM 850 C CA . VAL A 1 110 ? -1.394 5.291 -2.314 1.00 97.50 110 VAL A CA 1
ATOM 851 C C . VAL A 1 110 ? -2.361 4.775 -1.249 1.00 97.50 110 VAL A C 1
ATOM 853 O O . VAL A 1 110 ? -2.246 3.630 -0.816 1.00 97.50 110 VAL A O 1
ATOM 856 N N . ALA A 1 111 ? -3.355 5.579 -0.865 1.00 97.81 111 ALA A N 1
ATOM 857 C CA . ALA A 1 111 ? -4.379 5.156 0.088 1.00 97.81 111 ALA A CA 1
ATOM 858 C C . ALA A 1 111 ? -5.222 3.997 -0.474 1.00 97.81 111 ALA A C 1
ATOM 860 O O . ALA A 1 111 ? -5.457 3.007 0.217 1.00 97.81 111 ALA A O 1
ATOM 861 N N . ARG A 1 112 ? -5.607 4.061 -1.757 1.00 98.06 112 ARG A N 1
ATOM 862 C CA . ARG A 1 112 ? -6.323 2.967 -2.439 1.00 98.06 112 ARG A CA 1
ATOM 863 C C . ARG A 1 112 ? -5.494 1.682 -2.513 1.00 98.06 112 ARG A C 1
ATOM 865 O O . ARG A 1 112 ? -6.047 0.597 -2.345 1.00 98.06 112 ARG A O 1
ATOM 872 N N . ALA A 1 113 ? -4.184 1.791 -2.736 1.00 97.19 113 ALA A N 1
ATOM 873 C CA . ALA A 1 113 ? -3.275 0.648 -2.731 1.00 97.19 113 ALA A CA 1
ATOM 874 C C . ALA A 1 113 ? -3.161 0.009 -1.337 1.00 97.19 113 ALA A C 1
ATOM 876 O O . ALA A 1 113 ? -3.186 -1.215 -1.238 1.00 97.19 113 ALA A O 1
ATOM 877 N N . ALA A 1 114 ? -3.116 0.811 -0.267 1.00 97.75 114 ALA A N 1
ATOM 878 C CA . ALA A 1 114 ? -3.142 0.304 1.106 1.00 97.75 114 ALA A CA 1
ATOM 879 C C . ALA A 1 114 ? -4.454 -0.439 1.421 1.00 97.75 114 ALA A C 1
ATOM 881 O O . ALA A 1 114 ? -4.421 -1.514 2.016 1.00 97.75 114 ALA A O 1
ATOM 882 N N . VAL A 1 115 ? -5.603 0.071 0.951 1.00 98.25 115 VAL A N 1
ATOM 883 C CA . VAL A 1 115 ? -6.897 -0.635 1.049 1.00 98.25 115 VAL A CA 1
ATOM 884 C C . VAL A 1 115 ? -6.852 -1.969 0.304 1.00 98.25 115 VAL A C 1
ATOM 886 O O . VAL A 1 115 ? -7.167 -3.004 0.889 1.00 98.25 115 VAL A O 1
ATOM 889 N N . LEU A 1 116 ? -6.414 -1.969 -0.959 1.00 97.56 116 LEU A N 1
ATOM 890 C CA . LEU A 1 116 ? -6.257 -3.189 -1.759 1.00 97.56 116 LEU A CA 1
ATOM 891 C C . LEU A 1 116 ? -5.382 -4.221 -1.035 1.00 97.56 116 LEU A C 1
ATOM 893 O O . LEU A 1 116 ? -5.773 -5.381 -0.904 1.00 97.56 116 LEU A O 1
ATOM 897 N N . TYR A 1 117 ? -4.219 -3.789 -0.548 1.00 96.44 117 TYR A N 1
ATOM 898 C CA . TYR A 1 117 ? -3.286 -4.633 0.185 1.00 96.44 117 TYR A CA 1
ATOM 899 C C . TYR A 1 117 ? -3.930 -5.226 1.444 1.00 96.44 117 TYR A C 1
ATOM 901 O O . TYR A 1 117 ? -3.900 -6.444 1.626 1.00 96.44 117 TYR A O 1
ATOM 909 N N . ALA A 1 118 ? -4.560 -4.396 2.279 1.00 96.94 118 ALA A N 1
ATOM 910 C CA . ALA A 1 118 ? -5.148 -4.831 3.541 1.00 96.94 118 ALA A CA 1
ATOM 911 C C . ALA A 1 118 ? -6.248 -5.883 3.323 1.00 96.94 118 ALA A C 1
ATOM 913 O O . ALA A 1 118 ? -6.197 -6.955 3.926 1.00 96.94 118 ALA A O 1
ATOM 914 N N . PHE A 1 119 ? -7.187 -5.643 2.399 1.00 96.88 119 PHE A N 1
ATOM 915 C CA . PHE A 1 119 ? -8.228 -6.626 2.080 1.00 96.88 119 PHE A CA 1
ATOM 916 C C . PHE A 1 119 ? -7.656 -7.894 1.450 1.00 96.88 119 PHE A C 1
ATOM 918 O O . PHE A 1 119 ? -8.110 -8.988 1.781 1.00 96.88 119 PHE A O 1
ATOM 925 N N . ARG A 1 120 ? -6.629 -7.787 0.597 1.00 95.38 120 ARG A N 1
ATOM 926 C CA . ARG A 1 120 ? -5.969 -8.968 0.033 1.00 95.38 120 ARG A CA 1
ATOM 927 C C . ARG A 1 120 ? -5.302 -9.819 1.113 1.00 95.38 120 ARG A C 1
ATOM 929 O O . ARG A 1 120 ? -5.395 -11.042 1.027 1.00 95.38 120 ARG A O 1
ATOM 936 N N . VAL A 1 121 ? -4.651 -9.217 2.109 1.00 94.75 121 VAL A N 1
ATOM 937 C CA . VAL A 1 121 ? -4.058 -9.953 3.242 1.00 94.75 121 VAL A CA 1
ATOM 938 C C . VAL A 1 121 ? -5.135 -10.710 4.016 1.00 94.75 121 VAL A C 1
ATOM 940 O O . VAL A 1 121 ?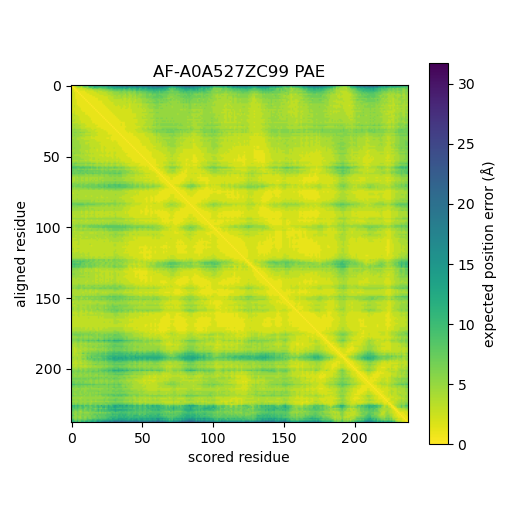 -4.966 -11.897 4.289 1.00 94.75 121 VAL A O 1
ATOM 943 N N . MET A 1 122 ? -6.275 -10.066 4.277 1.00 95.38 122 MET A N 1
ATOM 944 C CA . MET A 1 122 ? -7.387 -10.672 5.016 1.00 95.38 122 MET A CA 1
ATOM 945 C C . MET A 1 122 ? -8.036 -11.871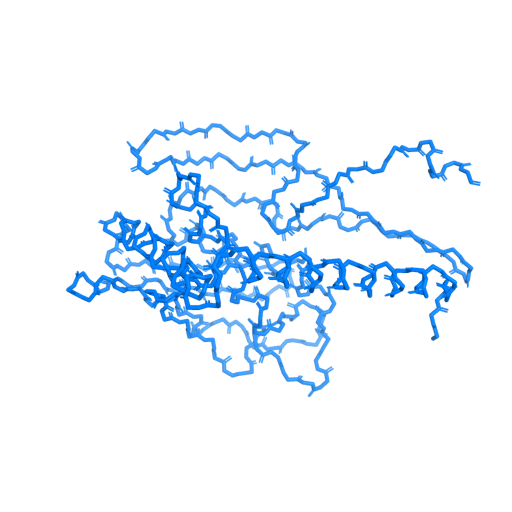 4.314 1.00 95.38 122 MET A C 1
ATOM 947 O O . MET A 1 122 ? -8.751 -12.632 4.959 1.00 95.38 122 MET A O 1
ATOM 951 N N . VAL A 1 123 ? -7.803 -12.079 3.014 1.00 95.19 123 VAL A N 1
ATOM 952 C CA . VAL A 1 123 ? -8.319 -13.253 2.287 1.00 95.19 123 VAL A CA 1
ATOM 953 C C . VAL A 1 123 ? -7.717 -14.564 2.810 1.00 95.19 123 VAL A C 1
ATOM 955 O O . VAL A 1 123 ? -8.394 -15.586 2.759 1.00 95.19 123 VAL A O 1
ATOM 958 N N . GLU A 1 124 ? -6.483 -14.545 3.330 1.00 93.00 124 GLU A N 1
ATOM 959 C CA . GLU A 1 124 ? -5.774 -15.734 3.850 1.00 93.00 124 GLU A CA 1
ATOM 960 C C . GLU A 1 124 ? -5.686 -16.920 2.873 1.00 93.00 124 GLU A C 1
ATOM 962 O O . GLU A 1 124 ? -5.607 -18.078 3.276 1.00 93.00 124 GLU A O 1
ATOM 967 N N . ASP A 1 125 ? -5.676 -16.624 1.577 1.00 91.50 125 ASP A N 1
ATOM 968 C CA . ASP A 1 125 ? -5.599 -17.620 0.509 1.00 91.50 125 ASP A CA 1
ATOM 969 C C . ASP A 1 125 ? -4.587 -17.188 -0.560 1.00 91.50 125 ASP A C 1
ATOM 971 O O . ASP A 1 125 ? -4.165 -16.026 -0.613 1.00 91.50 125 ASP A O 1
ATOM 975 N N . MET A 1 126 ? -4.200 -18.108 -1.437 1.00 89.44 126 MET A N 1
ATOM 976 C CA . MET A 1 126 ? -3.232 -17.920 -2.517 1.00 89.44 126 MET A CA 1
ATOM 977 C C . MET A 1 126 ? -3.893 -17.376 -3.793 1.00 89.44 126 MET A C 1
ATOM 979 O O . MET A 1 126 ? -3.801 -17.972 -4.862 1.00 89.44 126 MET A O 1
ATOM 983 N N . ILE A 1 127 ? -4.548 -16.214 -3.700 1.00 90.56 127 ILE A N 1
ATOM 984 C CA . ILE A 1 127 ? -5.118 -15.522 -4.871 1.00 90.56 127 ILE A CA 1
ATOM 985 C C . ILE A 1 127 ? -4.159 -14.453 -5.446 1.00 90.56 127 ILE A C 1
ATOM 987 O O . ILE A 1 127 ? -3.413 -13.814 -4.697 1.00 90.56 127 ILE A O 1
ATOM 991 N N . PRO A 1 128 ? -4.162 -14.171 -6.756 1.00 86.56 128 PRO A N 1
ATOM 992 C CA . PRO A 1 128 ? -3.372 -13.069 -7.309 1.00 86.56 128 PRO A CA 1
ATOM 993 C C . PRO A 1 128 ? -3.799 -11.702 -6.749 1.00 86.56 128 PRO A C 1
ATOM 995 O O . PRO A 1 128 ? -4.988 -11.449 -6.554 1.00 86.56 128 PRO A O 1
ATOM 998 N N . MET A 1 129 ? -2.845 -10.790 -6.536 1.00 89.19 129 MET A N 1
ATOM 999 C CA . MET A 1 129 ? -3.144 -9.384 -6.236 1.00 89.19 129 MET A CA 1
ATOM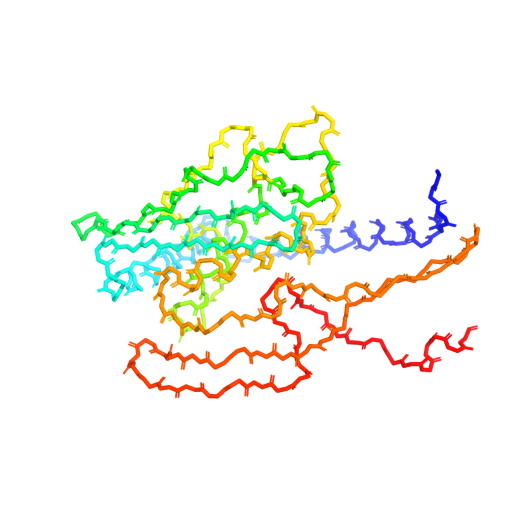 1000 C C . MET A 1 129 ? -3.618 -8.682 -7.514 1.00 89.19 129 MET A C 1
ATOM 1002 O O . MET A 1 129 ? -2.858 -8.578 -8.473 1.00 89.19 129 MET A O 1
ATOM 1006 N N . ASN A 1 130 ? -4.863 -8.203 -7.547 1.00 93.06 130 ASN A N 1
ATOM 1007 C CA . ASN A 1 130 ? -5.407 -7.463 -8.689 1.00 93.06 130 ASN A CA 1
ATOM 1008 C C . ASN A 1 130 ? -6.588 -6.560 -8.282 1.00 93.06 130 ASN A C 1
ATOM 1010 O O . ASN A 1 130 ? -7.132 -6.682 -7.183 1.00 93.06 130 ASN A O 1
ATOM 1014 N N . ALA A 1 131 ? -7.012 -5.676 -9.192 1.00 91.31 131 ALA A N 1
ATOM 1015 C CA . ALA A 1 131 ? -8.085 -4.704 -8.955 1.00 91.31 131 ALA A CA 1
ATOM 1016 C C . ALA A 1 131 ? -9.466 -5.330 -8.668 1.00 91.31 131 ALA A C 1
ATOM 1018 O O . ALA A 1 131 ? -10.327 -4.662 -8.098 1.00 91.31 131 ALA A O 1
ATOM 1019 N N . GLY A 1 132 ? -9.677 -6.611 -8.987 1.00 94.50 132 GLY A N 1
ATOM 1020 C CA . GLY A 1 132 ? -10.872 -7.368 -8.614 1.00 94.50 132 GLY A CA 1
ATOM 1021 C C . GLY A 1 132 ? -11.137 -7.357 -7.106 1.00 94.50 132 GLY A C 1
ATOM 1022 O O . GLY A 1 132 ? -12.287 -7.232 -6.695 1.00 94.50 132 GLY A O 1
ATOM 1023 N N . CYS A 1 133 ? -10.082 -7.351 -6.279 1.00 95.56 133 CYS A N 1
ATOM 1024 C CA . CYS A 1 133 ? -10.197 -7.240 -4.819 1.00 95.56 133 CYS A CA 1
ATOM 1025 C C . CYS A 1 133 ? -10.878 -5.937 -4.357 1.00 95.56 133 CYS A C 1
ATOM 1027 O O . CYS A 1 133 ? -11.435 -5.898 -3.265 1.00 95.56 133 CYS A O 1
ATOM 1029 N N . LEU A 1 134 ? -10.838 -4.870 -5.166 1.00 96.56 134 LEU A N 1
ATOM 1030 C CA . LEU A 1 134 ? -11.475 -3.590 -4.845 1.00 96.56 134 LEU A CA 1
ATOM 1031 C C . LEU A 1 134 ? -12.924 -3.491 -5.327 1.00 96.56 134 LEU A C 1
ATOM 1033 O O . LEU A 1 134 ? -13.628 -2.588 -4.896 1.00 96.56 134 LEU A O 1
ATOM 1037 N N . ARG A 1 135 ? -13.396 -4.389 -6.202 1.00 97.25 135 ARG A N 1
ATOM 1038 C CA . ARG A 1 135 ? -14.771 -4.328 -6.728 1.00 97.25 135 ARG A CA 1
ATOM 1039 C C . ARG A 1 135 ? -15.857 -4.336 -5.638 1.00 97.25 135 ARG A C 1
ATOM 1041 O O . ARG A 1 135 ? -16.795 -3.565 -5.793 1.00 97.25 135 ARG A O 1
ATOM 1048 N N . PRO A 1 136 ? -15.767 -5.135 -4.552 1.00 97.75 136 PRO A N 1
ATOM 1049 C CA . PRO A 1 136 ? -16.751 -5.080 -3.467 1.00 97.75 136 PRO A CA 1
ATOM 1050 C C . PRO A 1 136 ? -16.456 -3.981 -2.429 1.00 97.75 136 PRO A C 1
ATOM 1052 O O . PRO A 1 136 ? -17.083 -3.967 -1.371 1.00 97.75 136 PRO A O 1
ATOM 1055 N N . ILE A 1 137 ? -15.480 -3.098 -2.676 1.00 98.44 137 ILE A N 1
ATOM 1056 C CA . ILE A 1 137 ? -15.014 -2.095 -1.715 1.00 98.44 137 ILE A CA 1
ATOM 1057 C C . ILE A 1 137 ? -15.262 -0.688 -2.262 1.00 98.44 137 ILE A C 1
ATOM 1059 O O . ILE A 1 137 ? -14.583 -0.215 -3.174 1.00 98.44 137 ILE A O 1
ATOM 1063 N N . ASN A 1 138 ? -16.203 0.022 -1.650 1.00 98.56 138 ASN A N 1
ATOM 1064 C CA . ASN A 1 138 ? -16.385 1.450 -1.854 1.00 98.56 138 ASN A CA 1
ATOM 1065 C C . ASN A 1 138 ? -15.371 2.223 -0.996 1.00 98.56 138 ASN A C 1
ATOM 1067 O O . ASN A 1 138 ? -15.304 2.019 0.214 1.00 98.56 138 ASN A O 1
ATOM 1071 N N . ILE A 1 139 ? -14.577 3.109 -1.599 1.00 98.69 139 ILE A N 1
ATOM 1072 C CA . ILE A 1 139 ? -13.534 3.869 -0.894 1.00 98.69 139 ILE A CA 1
ATOM 1073 C C . ILE A 1 139 ? -13.901 5.350 -0.919 1.00 98.69 139 ILE A C 1
ATOM 1075 O O . ILE A 1 139 ? -13.995 5.943 -1.993 1.00 98.69 139 ILE A O 1
ATOM 1079 N N . ILE A 1 140 ? -14.050 5.951 0.260 1.00 98.81 140 ILE A N 1
ATOM 1080 C CA . ILE A 1 140 ? -14.339 7.376 0.430 1.00 98.81 140 ILE A CA 1
ATOM 1081 C C . ILE A 1 140 ? -13.098 8.048 1.010 1.00 98.81 140 ILE A C 1
ATOM 1083 O O . ILE A 1 140 ? -12.711 7.784 2.146 1.00 98.81 140 ILE A O 1
ATOM 1087 N N . ILE A 1 141 ? -12.473 8.927 0.228 1.00 98.62 141 ILE A N 1
ATOM 1088 C CA . ILE A 1 141 ? -11.350 9.759 0.671 1.00 98.62 141 ILE A CA 1
ATOM 1089 C C . ILE A 1 141 ? -11.747 11.227 0.460 1.00 98.62 141 ILE A C 1
ATOM 1091 O O . ILE A 1 141 ? -11.918 11.633 -0.694 1.00 98.62 141 ILE A O 1
ATOM 1095 N N . PRO A 1 142 ? -11.917 12.020 1.536 1.00 98.06 142 PRO A N 1
ATOM 1096 C CA . PRO A 1 142 ? -12.309 13.422 1.420 1.00 98.06 142 PRO A CA 1
ATOM 1097 C C . PRO A 1 142 ? -11.295 14.253 0.633 1.00 98.06 142 PRO A C 1
ATOM 1099 O O . PRO A 1 142 ? -10.087 14.102 0.814 1.00 98.06 142 PRO A O 1
ATOM 1102 N N . GLU A 1 143 ? -11.783 15.184 -0.185 1.00 97.38 143 GLU A N 1
ATOM 1103 C CA . GLU A 1 143 ? -10.932 16.179 -0.846 1.00 97.38 143 GLU A CA 1
ATOM 1104 C C . GLU A 1 143 ? -10.168 17.030 0.177 1.00 97.38 143 GLU A C 1
ATOM 1106 O O . GLU A 1 143 ? -10.719 17.444 1.199 1.00 97.38 143 GLU A O 1
ATOM 1111 N N . GLY A 1 144 ? -8.892 17.307 -0.098 1.00 95.62 144 GLY A N 1
ATOM 1112 C CA . GLY A 1 144 ? -8.059 18.170 0.745 1.00 95.62 144 GLY A CA 1
ATOM 1113 C C . GLY A 1 144 ? -7.593 17.546 2.067 1.00 95.62 144 GLY A C 1
ATOM 1114 O O . GLY A 1 144 ? -6.909 18.219 2.847 1.00 95.62 144 GLY A O 1
ATOM 1115 N N . CYS A 1 145 ? -7.906 16.272 2.331 1.00 98.38 145 CYS A N 1
ATOM 1116 C CA . CYS A 1 145 ? -7.279 15.534 3.426 1.00 98.38 145 CYS A CA 1
ATOM 1117 C C . CYS A 1 145 ? -5.854 15.097 3.052 1.00 98.38 145 CYS A C 1
ATOM 1119 O O . CYS A 1 145 ? -5.473 15.076 1.880 1.00 98.38 145 CYS A O 1
ATOM 1121 N N . MET A 1 146 ? -5.051 14.704 4.043 1.00 98.06 146 MET A N 1
ATOM 1122 C CA . MET A 1 146 ? -3.668 14.262 3.814 1.00 98.06 146 MET A CA 1
ATOM 1123 C C . MET A 1 146 ? -3.543 13.035 2.893 1.00 98.06 146 MET A C 1
ATOM 1125 O O . MET A 1 146 ? -2.448 12.771 2.407 1.00 98.06 146 MET A O 1
ATOM 1129 N N . LEU A 1 147 ? -4.633 12.295 2.653 1.00 98.50 147 LEU A N 1
ATOM 1130 C CA . LEU A 1 147 ? -4.705 11.135 1.751 1.00 98.50 147 LEU A CA 1
ATOM 1131 C C . LEU A 1 147 ? -5.244 11.480 0.350 1.00 98.50 147 LEU A C 1
ATOM 1133 O O . LEU A 1 147 ? -5.352 10.604 -0.507 1.00 98.50 147 LEU A O 1
ATOM 1137 N N . LYS A 1 148 ? -5.597 12.748 0.116 1.00 98.19 148 LYS A N 1
ATOM 1138 C CA . LYS A 1 148 ? -5.969 13.299 -1.191 1.00 98.19 148 LYS A CA 1
ATOM 1139 C C . LYS A 1 148 ? -5.450 14.738 -1.339 1.00 98.19 148 LYS A C 1
ATOM 1141 O O . LYS A 1 148 ? -6.230 15.685 -1.460 1.00 98.19 148 LYS A O 1
ATOM 1146 N N . PRO A 1 149 ? -4.118 14.925 -1.284 1.00 97.25 149 PRO A N 1
ATOM 1147 C CA . PRO A 1 149 ? -3.505 16.224 -1.471 1.00 97.25 149 PRO A CA 1
ATOM 1148 C C . PRO A 1 149 ? -3.614 16.685 -2.924 1.00 97.25 149 PRO A C 1
ATOM 1150 O O . PRO A 1 149 ? -3.497 15.893 -3.859 1.00 97.25 149 PRO A O 1
ATOM 1153 N N . THR A 1 150 ? -3.731 17.995 -3.114 1.00 95.25 150 THR A N 1
ATOM 1154 C CA . THR A 1 150 ? -3.592 18.639 -4.422 1.00 95.25 150 THR A CA 1
ATOM 1155 C C . THR A 1 150 ? -2.201 19.251 -4.565 1.00 95.25 150 THR A C 1
ATOM 1157 O O . THR A 1 150 ? -1.585 19.682 -3.586 1.00 95.25 150 THR A O 1
ATOM 1160 N N . TYR A 1 151 ? -1.692 19.332 -5.796 1.00 94.25 151 TYR A N 1
ATOM 1161 C CA . TYR A 1 151 ? -0.483 20.109 -6.082 1.00 94.25 151 TYR A CA 1
ATOM 1162 C C . TYR A 1 151 ? -0.639 21.547 -5.538 1.00 94.25 151 TYR A C 1
ATOM 1164 O O . TYR A 1 151 ? -1.719 22.122 -5.706 1.00 94.25 151 TYR A O 1
ATOM 1172 N N . PRO A 1 152 ? 0.385 22.148 -4.894 1.00 95.25 152 PRO A N 1
ATOM 1173 C CA . PRO A 1 152 ? 1.789 21.722 -4.782 1.00 95.25 152 PRO A CA 1
ATOM 1174 C C . PRO A 1 152 ? 2.170 21.032 -3.455 1.00 95.25 152 PRO A C 1
ATOM 1176 O O . PRO A 1 152 ? 3.319 21.133 -3.022 1.00 95.25 152 PRO A O 1
ATOM 1179 N N . ALA A 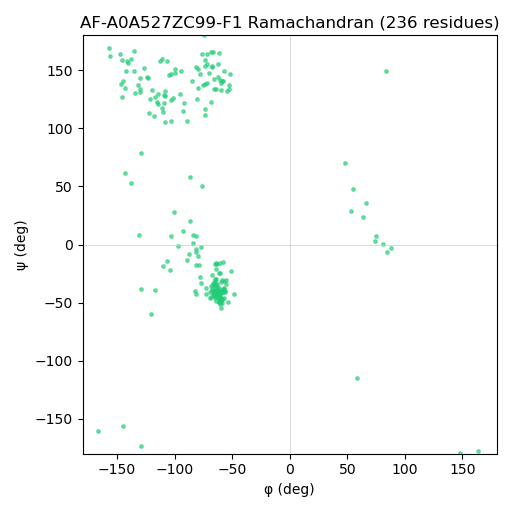1 153 ? 1.239 20.364 -2.766 1.00 96.88 153 ALA A N 1
ATOM 1180 C CA . ALA A 1 153 ? 1.550 19.686 -1.505 1.00 96.88 153 ALA A CA 1
ATOM 1181 C C . ALA A 1 153 ? 2.672 18.637 -1.663 1.00 96.88 153 ALA A C 1
ATOM 1183 O O . ALA A 1 153 ? 2.733 17.908 -2.654 1.00 96.88 153 ALA A O 1
ATOM 1184 N N . ALA A 1 154 ? 3.566 18.552 -0.672 1.00 97.06 154 ALA A N 1
ATOM 1185 C CA . ALA A 1 154 ? 4.679 17.608 -0.694 1.00 97.06 154 ALA A CA 1
ATOM 1186 C C . ALA A 1 154 ? 4.217 16.200 -0.293 1.00 97.06 154 ALA A C 1
ATOM 1188 O O . ALA A 1 154 ? 3.508 16.035 0.701 1.00 97.06 154 ALA A O 1
ATOM 1189 N N . VAL A 1 155 ? 4.659 15.195 -1.059 1.00 96.94 155 VAL A N 1
ATOM 1190 C CA . VAL A 1 155 ? 4.142 13.816 -0.972 1.00 96.94 155 VAL A CA 1
ATOM 1191 C C . VAL A 1 155 ? 5.210 12.724 -0.865 1.00 96.94 155 VAL A C 1
ATOM 1193 O O . VAL A 1 155 ? 4.894 11.541 -0.963 1.00 96.94 155 VAL A O 1
ATOM 1196 N N . VAL A 1 156 ? 6.491 13.078 -0.695 1.00 94.31 156 VAL A N 1
ATOM 1197 C CA . VAL A 1 156 ? 7.579 12.081 -0.771 1.00 94.31 156 VAL A CA 1
ATOM 1198 C C . VAL A 1 156 ? 7.485 11.014 0.327 1.00 94.31 156 VAL A C 1
ATOM 1200 O O . VAL A 1 156 ? 7.733 9.846 0.046 1.00 94.31 156 VAL A O 1
ATOM 1203 N N . ALA A 1 157 ? 7.052 11.379 1.541 1.00 94.81 157 ALA A N 1
ATOM 1204 C CA . ALA A 1 157 ? 6.838 10.421 2.627 1.00 94.81 157 ALA A CA 1
ATOM 1205 C C . ALA A 1 157 ? 5.479 9.701 2.516 1.00 94.81 157 ALA A C 1
ATOM 1207 O O . ALA A 1 157 ? 5.221 8.742 3.236 1.00 94.81 157 ALA A O 1
ATOM 1208 N N . GLY A 1 158 ? 4.620 10.106 1.576 1.00 95.19 158 GLY A N 1
ATOM 1209 C CA . GLY A 1 158 ? 3.309 9.506 1.360 1.00 95.19 158 GLY A CA 1
ATOM 1210 C C . GLY A 1 158 ? 3.378 8.010 1.074 1.00 95.19 158 GLY A C 1
ATOM 1211 O O . GLY A 1 158 ? 2.645 7.228 1.672 1.00 95.19 158 GLY A O 1
ATOM 1212 N N . ASN A 1 159 ? 4.293 7.604 0.189 1.00 93.00 159 ASN A N 1
ATOM 1213 C CA . ASN A 1 159 ? 4.416 6.202 -0.196 1.00 93.00 159 ASN A CA 1
ATOM 1214 C C . ASN A 1 159 ? 5.140 5.355 0.853 1.00 93.00 159 ASN A C 1
ATOM 1216 O O . ASN A 1 159 ? 4.866 4.166 0.917 1.00 93.00 159 ASN A O 1
ATOM 1220 N N . VAL A 1 160 ? 6.034 5.943 1.652 1.00 92.19 160 VAL A N 1
ATOM 1221 C CA . VAL A 1 160 ? 6.987 5.211 2.509 1.00 92.19 160 VAL A CA 1
ATOM 1222 C C . VAL A 1 160 ? 6.700 5.314 4.009 1.00 92.19 160 VAL A C 1
ATOM 1224 O O . VAL A 1 160 ? 7.158 4.482 4.780 1.00 92.19 160 VAL A O 1
ATOM 1227 N N . GLU A 1 161 ? 5.909 6.293 4.434 1.00 95.25 161 GLU A N 1
ATOM 1228 C CA . GLU A 1 161 ? 5.493 6.450 5.831 1.00 95.25 161 GLU A CA 1
ATOM 1229 C C . GLU A 1 161 ? 3.968 6.395 5.924 1.00 95.25 161 GLU A C 1
ATOM 1231 O O . GLU A 1 161 ? 3.382 5.498 6.523 1.00 95.25 161 GLU A O 1
ATOM 1236 N N . THR A 1 162 ? 3.284 7.314 5.240 1.00 97.25 162 THR A N 1
ATOM 1237 C CA . THR A 1 162 ? 1.829 7.459 5.367 1.00 97.25 162 THR A CA 1
ATOM 1238 C C . THR A 1 162 ? 1.072 6.218 4.899 1.00 97.25 162 THR A C 1
ATOM 1240 O O . THR A 1 162 ? 0.061 5.863 5.498 1.00 97.25 162 THR A O 1
ATOM 1243 N N . SER A 1 163 ? 1.564 5.510 3.883 1.00 97.25 163 SER A N 1
ATOM 1244 C CA . SER A 1 163 ? 0.992 4.233 3.436 1.00 97.25 163 SER A CA 1
ATOM 1245 C C . SER A 1 163 ? 1.030 3.149 4.526 1.00 97.25 163 SER A C 1
ATOM 1247 O O . SER A 1 163 ? 0.065 2.392 4.670 1.00 97.25 163 SER A O 1
ATOM 1249 N N . GLN A 1 164 ? 2.095 3.102 5.336 1.00 96.94 164 GLN A N 1
ATOM 1250 C CA . GLN A 1 164 ? 2.218 2.187 6.471 1.00 96.94 164 GLN A CA 1
ATOM 1251 C C . GLN A 1 164 ? 1.240 2.576 7.581 1.00 96.94 164 GLN A C 1
ATOM 1253 O O . GLN A 1 164 ? 0.564 1.710 8.133 1.00 96.94 164 GLN A O 1
ATOM 1258 N N . HIS A 1 165 ? 1.079 3.875 7.851 1.00 97.94 165 HIS A N 1
ATOM 1259 C CA . HIS A 1 165 ? 0.079 4.365 8.803 1.00 97.94 165 HIS A CA 1
ATOM 1260 C C . HIS A 1 165 ? -1.356 4.027 8.377 1.00 97.94 165 HIS A C 1
ATOM 1262 O O . HIS A 1 165 ? -2.144 3.552 9.192 1.00 97.94 165 HIS A O 1
ATOM 1268 N N . VAL A 1 166 ? -1.698 4.221 7.097 1.00 98.50 166 VAL A N 1
ATOM 1269 C CA . VAL A 1 166 ? -3.015 3.844 6.554 1.00 98.50 166 VAL A CA 1
ATOM 1270 C C . VAL A 1 166 ? -3.231 2.337 6.684 1.00 98.50 166 VAL A C 1
ATOM 1272 O O . VAL A 1 166 ? -4.305 1.905 7.094 1.00 98.50 166 VAL A O 1
ATOM 1275 N N . THR A 1 167 ? -2.207 1.536 6.393 1.00 98.19 167 THR A N 1
ATOM 1276 C CA . THR A 1 167 ? -2.268 0.074 6.524 1.00 98.19 167 THR A CA 1
ATOM 1277 C C . THR A 1 167 ? -2.489 -0.360 7.976 1.00 98.19 167 THR A C 1
ATOM 1279 O O . THR A 1 167 ? -3.374 -1.175 8.238 1.00 98.19 167 THR A O 1
ATOM 1282 N N . ASN A 1 168 ? -1.767 0.235 8.931 1.00 97.88 168 ASN A N 1
ATOM 1283 C CA . ASN A 1 168 ? -1.988 0.022 10.363 1.00 97.88 168 ASN A CA 1
ATOM 1284 C C . ASN A 1 168 ? -3.418 0.405 10.776 1.00 97.88 168 ASN A C 1
ATOM 1286 O O . ASN A 1 168 ? -4.093 -0.374 11.443 1.00 97.88 168 ASN A O 1
ATOM 1290 N N . ALA A 1 169 ? -3.915 1.568 10.338 1.00 98.50 169 ALA A N 1
ATOM 1291 C CA . ALA A 1 169 ? -5.275 2.012 10.640 1.00 98.50 169 ALA A CA 1
ATOM 1292 C C . ALA A 1 169 ? -6.336 1.028 10.114 1.00 98.50 169 ALA A C 1
ATOM 1294 O O . ALA A 1 169 ? -7.295 0.714 10.818 1.00 98.50 169 ALA A O 1
ATOM 1295 N N . LEU A 1 170 ? -6.147 0.502 8.898 1.00 98.62 170 LEU A N 1
ATOM 1296 C CA . LEU A 1 170 ? -7.034 -0.493 8.292 1.00 98.62 170 LEU A CA 1
ATOM 1297 C C . LEU A 1 170 ? -7.039 -1.807 9.079 1.00 98.62 170 LEU A C 1
ATOM 1299 O O . LEU A 1 170 ? -8.112 -2.313 9.409 1.00 98.62 170 LEU A O 1
ATOM 1303 N N . PHE A 1 171 ? -5.869 -2.357 9.418 1.00 97.94 171 PHE A N 1
ATOM 1304 C CA . PHE A 1 171 ? -5.803 -3.584 10.219 1.00 97.94 171 PHE A CA 1
ATOM 1305 C C . PHE A 1 171 ? -6.322 -3.391 11.643 1.00 97.94 171 PHE A C 1
ATOM 1307 O O . PHE A 1 171 ? -6.977 -4.294 12.168 1.00 97.94 171 PHE A O 1
ATOM 1314 N N . GLY A 1 172 ? -6.103 -2.213 12.233 1.00 97.44 172 GLY A N 1
ATOM 1315 C CA . GLY A 1 172 ? -6.684 -1.818 13.511 1.00 97.44 172 GLY A CA 1
ATOM 1316 C C . GLY A 1 172 ? -8.212 -1.792 13.461 1.00 97.44 172 GLY A C 1
ATOM 1317 O O . GLY A 1 172 ? -8.862 -2.390 14.316 1.00 97.44 172 GLY A O 1
ATOM 1318 N N . ALA A 1 173 ? -8.800 -1.192 12.420 1.00 97.88 173 ALA A N 1
ATOM 1319 C CA . ALA A 1 173 ? -10.251 -1.187 12.219 1.00 97.88 173 ALA A CA 1
ATOM 1320 C C . ALA A 1 173 ? -10.822 -2.588 11.963 1.00 97.88 173 ALA A C 1
ATOM 1322 O O . ALA A 1 173 ? -11.932 -2.888 12.399 1.00 97.88 173 ALA A O 1
ATOM 1323 N N . MET A 1 174 ? -10.082 -3.462 11.281 1.00 96.69 174 MET A N 1
ATOM 1324 C CA . MET A 1 174 ? -10.493 -4.854 11.065 1.00 96.69 174 MET A CA 1
ATOM 1325 C C . MET A 1 174 ? -10.241 -5.759 12.281 1.00 96.69 174 MET A C 1
ATOM 1327 O O . MET A 1 174 ? -10.706 -6.895 12.291 1.00 96.69 174 MET A O 1
ATOM 1331 N N . GLY A 1 175 ? -9.514 -5.286 13.302 1.00 94.94 175 GLY A N 1
ATOM 1332 C CA . GLY A 1 175 ? -9.144 -6.082 14.475 1.00 94.94 175 GL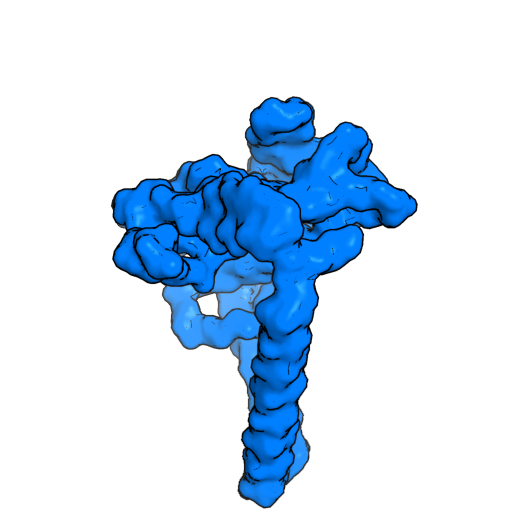Y A CA 1
ATOM 1333 C C . GLY A 1 175 ? -8.233 -7.273 14.152 1.00 94.94 175 GLY A C 1
ATOM 1334 O O . GLY A 1 175 ? -8.223 -8.258 14.890 1.00 94.94 175 GLY A O 1
ATOM 1335 N N . ALA A 1 176 ? -7.497 -7.208 13.041 1.00 94.88 176 ALA A N 1
ATOM 1336 C CA . ALA A 1 176 ? -6.762 -8.345 12.490 1.00 94.88 176 ALA A CA 1
ATOM 1337 C C . ALA A 1 176 ? -5.399 -8.560 13.164 1.00 94.88 176 ALA A C 1
ATOM 1339 O O . ALA A 1 176 ? -4.981 -9.688 13.430 1.00 94.88 176 ALA A O 1
ATOM 1340 N N . MET A 1 177 ? -4.689 -7.469 13.448 1.00 95.81 177 MET A N 1
ATOM 1341 C CA . MET A 1 177 ? -3.345 -7.499 14.021 1.00 95.81 177 MET A CA 1
ATOM 1342 C C . MET A 1 177 ? -3.026 -6.209 14.765 1.00 95.81 177 MET A C 1
ATOM 1344 O O . MET A 1 177 ? -3.694 -5.192 14.582 1.00 95.81 177 MET A O 1
ATOM 1348 N N . ALA A 1 178 ? -2.007 -6.269 15.622 1.00 95.94 178 ALA A N 1
ATOM 1349 C CA . ALA A 1 178 ? -1.430 -5.073 16.218 1.00 95.94 178 ALA A CA 1
ATOM 1350 C C . ALA A 1 178 ? -0.744 -4.208 15.146 1.00 95.94 178 ALA A C 1
ATOM 1352 O O . ALA A 1 178 ? -0.473 -4.667 14.036 1.00 95.94 178 ALA A O 1
ATOM 1353 N N . ASN A 1 179 ? -0.428 -2.963 15.494 1.00 94.62 179 ASN A N 1
ATOM 1354 C CA . ASN A 1 179 ? 0.287 -2.070 14.589 1.00 94.62 179 ASN A CA 1
ATOM 1355 C C . ASN A 1 179 ? 1.710 -2.584 14.337 1.00 94.62 179 ASN A C 1
ATOM 1357 O O . ASN A 1 179 ? 2.434 -2.924 15.276 1.00 94.62 179 ASN A O 1
ATOM 1361 N N . ALA A 1 180 ? 2.122 -2.591 13.070 1.00 93.38 180 ALA A N 1
ATOM 1362 C CA . ALA A 1 180 ? 3.532 -2.651 12.714 1.00 93.38 180 ALA A CA 1
ATOM 1363 C C . ALA A 1 180 ? 4.196 -1.291 12.979 1.00 93.38 180 ALA A C 1
ATOM 1365 O O . ALA A 1 180 ? 3.538 -0.323 13.361 1.00 93.38 180 ALA A O 1
ATOM 1366 N N . GLN A 1 181 ? 5.495 -1.187 12.703 1.00 91.56 181 GLN A N 1
ATOM 1367 C CA . GLN A 1 181 ? 6.291 0.012 12.986 1.00 91.56 181 GLN A CA 1
ATOM 1368 C C . GLN A 1 181 ? 5.804 1.322 12.338 1.00 91.56 181 GLN A C 1
ATOM 1370 O O . GLN A 1 181 ? 6.277 2.384 12.716 1.00 91.56 181 GLN A O 1
ATOM 1375 N N . GLY A 1 182 ? 4.904 1.271 11.348 1.00 92.88 182 GLY A N 1
ATOM 1376 C CA . GLY A 1 182 ? 4.345 2.478 10.725 1.00 92.88 182 GLY A CA 1
ATOM 1377 C C . GLY A 1 182 ? 5.293 3.206 9.765 1.00 92.88 182 GLY A C 1
ATOM 1378 O O . GLY A 1 182 ? 4.948 4.262 9.262 1.00 92.88 182 GLY A O 1
ATOM 1379 N N . THR A 1 183 ? 6.453 2.630 9.460 1.00 93.44 183 THR A N 1
ATOM 1380 C CA . THR A 1 183 ? 7.486 3.218 8.603 1.00 93.44 183 THR A CA 1
ATOM 1381 C C . THR A 1 183 ? 8.120 2.160 7.701 1.00 93.44 183 THR A C 1
ATOM 1383 O O . THR A 1 183 ? 8.096 0.966 8.012 1.00 93.44 183 THR A O 1
ATOM 1386 N N . MET A 1 184 ? 8.692 2.561 6.565 1.00 93.19 184 MET A N 1
ATOM 1387 C CA . MET A 1 184 ? 9.625 1.712 5.814 1.00 93.19 184 MET A CA 1
ATOM 1388 C C . MET A 1 184 ? 11.067 1.752 6.375 1.00 93.19 184 MET A C 1
ATOM 1390 O O . MET A 1 184 ? 11.911 1.008 5.881 1.00 93.19 184 MET A O 1
ATOM 1394 N N . ASN A 1 185 ? 11.350 2.583 7.391 1.00 92.31 185 ASN A N 1
ATOM 1395 C CA . ASN A 1 185 ? 12.686 2.930 7.908 1.00 92.31 185 ASN A CA 1
ATOM 1396 C C . ASN A 1 185 ? 13.667 3.297 6.798 1.00 92.31 185 ASN A C 1
ATOM 1398 O O . ASN A 1 185 ? 14.601 2.552 6.489 1.00 92.31 185 ASN A O 1
ATOM 1402 N N . ASN A 1 186 ? 13.444 4.450 6.185 1.00 92.25 186 ASN A N 1
ATOM 1403 C CA . ASN A 1 186 ? 14.266 4.894 5.071 1.00 92.25 186 ASN A CA 1
ATOM 1404 C C . ASN A 1 186 ? 15.648 5.350 5.556 1.00 92.25 186 ASN A C 1
ATOM 1406 O O . ASN A 1 186 ? 15.781 6.390 6.201 1.00 92.25 186 ASN A O 1
ATOM 1410 N N . LEU A 1 187 ? 16.683 4.589 5.208 1.00 91.44 187 LEU A N 1
ATOM 1411 C CA . LEU A 1 187 ? 18.080 4.964 5.352 1.00 91.44 187 LEU A CA 1
ATOM 1412 C C . LEU A 1 187 ? 18.549 5.614 4.057 1.00 91.44 187 LEU A C 1
ATOM 1414 O O . LEU A 1 187 ? 18.634 4.973 3.012 1.00 91.44 187 LEU A O 1
ATOM 1418 N N . THR A 1 188 ? 18.888 6.898 4.135 1.00 90.75 188 THR A N 1
ATOM 1419 C CA . THR A 1 188 ? 19.393 7.639 2.980 1.00 90.75 188 THR A CA 1
ATOM 1420 C C . THR A 1 188 ? 20.671 8.371 3.327 1.00 90.75 188 THR A C 1
ATOM 1422 O O . THR A 1 188 ? 20.724 9.073 4.337 1.00 90.75 188 THR A O 1
ATOM 1425 N N . PHE A 1 189 ? 21.672 8.277 2.463 1.00 90.06 189 PHE A N 1
ATOM 1426 C CA . PHE A 1 189 ? 22.893 9.068 2.561 1.00 90.06 189 PHE A CA 1
ATOM 1427 C C . PHE A 1 189 ? 23.438 9.369 1.169 1.00 90.06 189 PHE A C 1
ATOM 1429 O O . PHE A 1 189 ? 23.029 8.787 0.166 1.00 90.06 189 PHE A O 1
ATOM 1436 N N . GLY A 1 190 ? 24.336 10.341 1.077 1.00 88.38 190 GLY A N 1
ATOM 1437 C CA . GLY A 1 190 ? 24.896 10.743 -0.202 1.00 88.38 190 GLY A CA 1
ATOM 1438 C C . GLY A 1 190 ? 25.576 12.098 -0.150 1.00 88.38 190 GLY A C 1
ATOM 1439 O O . GLY A 1 190 ? 25.665 12.744 0.892 1.00 88.38 190 GLY A O 1
ATOM 1440 N N . ASN A 1 191 ? 26.057 12.540 -1.304 1.00 87.69 191 ASN A N 1
ATOM 1441 C CA . ASN A 1 191 ? 26.686 13.839 -1.491 1.00 87.69 191 ASN A CA 1
ATOM 1442 C C . ASN A 1 191 ? 26.344 14.397 -2.887 1.00 87.69 191 ASN A C 1
ATOM 1444 O O . ASN A 1 191 ? 25.317 14.059 -3.475 1.00 87.69 191 ASN A O 1
ATOM 1448 N N . LYS A 1 192 ? 27.179 15.292 -3.430 1.00 84.31 192 LYS A N 1
ATOM 1449 C CA . LYS A 1 192 ? 26.959 15.878 -4.764 1.00 84.31 192 LYS A CA 1
ATOM 1450 C C . LYS A 1 192 ? 27.021 14.851 -5.908 1.00 84.31 192 LYS A C 1
ATOM 1452 O O . LYS A 1 192 ? 26.500 15.145 -6.978 1.00 84.31 192 LYS A O 1
ATOM 1457 N N . LYS A 1 193 ? 27.654 13.692 -5.691 1.00 80.50 193 LYS A N 1
ATOM 1458 C CA . LYS A 1 193 ? 27.907 12.642 -6.692 1.00 80.50 193 LYS A CA 1
ATOM 1459 C C . LYS A 1 193 ? 27.217 11.313 -6.354 1.00 80.50 193 LYS A C 1
ATOM 1461 O O . LYS A 1 193 ? 26.709 10.659 -7.256 1.00 80.50 193 LYS A O 1
ATOM 1466 N N . TYR A 1 194 ? 27.185 10.927 -5.079 1.00 81.81 194 TYR A N 1
ATOM 1467 C CA . TYR A 1 194 ? 26.641 9.644 -4.618 1.00 81.81 194 TYR A CA 1
ATOM 1468 C C . TYR A 1 194 ? 25.271 9.820 -3.963 1.00 81.81 194 TYR A C 1
ATOM 1470 O O . TYR A 1 194 ? 25.020 10.828 -3.302 1.00 81.81 194 TYR A O 1
ATOM 1478 N N . GLN A 1 195 ? 24.393 8.834 -4.130 1.00 86.94 195 GLN A N 1
ATOM 1479 C CA . GLN A 1 195 ? 23.121 8.736 -3.420 1.00 86.94 195 GLN A CA 1
ATOM 1480 C C . GLN A 1 195 ? 22.844 7.267 -3.115 1.00 86.94 195 GLN A C 1
ATOM 1482 O O . GLN A 1 195 ? 23.000 6.423 -3.994 1.00 86.94 195 GLN A O 1
ATOM 1487 N N . TYR A 1 196 ? 22.425 6.993 -1.889 1.00 87.31 196 TYR A N 1
ATOM 1488 C CA . TYR A 1 196 ? 22.003 5.683 -1.433 1.00 87.31 196 TYR A CA 1
ATOM 1489 C C . TYR A 1 196 ? 20.652 5.798 -0.741 1.00 87.31 196 TYR A C 1
ATOM 1491 O O . TYR A 1 196 ? 20.368 6.796 -0.067 1.00 87.31 196 TYR A O 1
ATOM 1499 N N . TYR A 1 197 ? 19.826 4.780 -0.941 1.00 89.12 197 TYR A N 1
ATOM 1500 C CA . TYR A 1 197 ? 18.508 4.656 -0.352 1.00 89.12 197 TYR A CA 1
ATOM 1501 C C . TYR A 1 197 ? 18.242 3.183 -0.073 1.00 89.12 197 TYR A C 1
ATOM 1503 O O . TYR A 1 197 ? 18.319 2.359 -0.982 1.00 89.12 197 TYR A O 1
ATOM 1511 N N . GLU A 1 198 ? 17.874 2.876 1.160 1.00 90.88 198 GLU A N 1
ATOM 1512 C CA . GLU A 1 198 ? 17.463 1.545 1.574 1.00 90.88 198 GLU A CA 1
ATOM 1513 C C . GLU A 1 198 ? 16.378 1.627 2.643 1.00 90.88 198 GLU A C 1
ATOM 1515 O O . GLU A 1 198 ? 16.212 2.639 3.317 1.00 90.88 198 GLU A O 1
ATOM 1520 N N . THR A 1 199 ? 15.628 0.546 2.793 1.00 93.00 199 THR A N 1
ATOM 1521 C CA . THR A 1 199 ? 14.604 0.376 3.824 1.00 93.00 199 THR A CA 1
ATOM 1522 C C . THR A 1 199 ? 15.078 -0.648 4.845 1.00 93.00 199 THR A C 1
ATOM 1524 O O . THR A 1 199 ? 15.412 -1.767 4.457 1.00 93.00 199 THR A O 1
ATOM 1527 N N . ILE A 1 200 ? 15.043 -0.333 6.138 1.00 91.81 200 ILE A N 1
ATOM 1528 C CA . ILE A 1 200 ? 15.480 -1.248 7.205 1.00 91.81 200 ILE A CA 1
ATOM 1529 C C . ILE A 1 200 ? 14.279 -2.017 7.777 1.00 91.81 200 ILE A C 1
ATOM 1531 O O . ILE A 1 200 ? 13.254 -1.441 8.144 1.00 91.81 200 ILE A O 1
ATOM 1535 N N . CYS A 1 201 ? 14.387 -3.340 7.874 1.00 91.75 201 CYS A N 1
ATOM 1536 C CA . CYS A 1 201 ? 13.334 -4.164 8.463 1.00 91.75 201 CYS A CA 1
ATOM 1537 C C . CYS A 1 201 ? 13.272 -4.020 9.995 1.00 91.75 201 CYS A C 1
ATOM 1539 O O . CYS A 1 201 ? 14.278 -3.750 10.647 1.00 91.75 201 CYS A O 1
ATOM 1541 N N . SER A 1 202 ? 12.097 -4.249 10.584 1.00 89.56 202 SER A N 1
ATOM 1542 C CA . SER A 1 202 ? 11.949 -4.367 12.047 1.00 89.56 202 SER A CA 1
ATOM 1543 C C . SER A 1 202 ? 11.201 -5.621 12.463 1.00 89.56 202 SER A C 1
ATOM 1545 O O . SER A 1 202 ? 11.591 -6.277 13.428 1.00 89.56 202 SER A O 1
ATOM 1547 N N . GLY A 1 203 ? 10.173 -6.004 11.707 1.00 92.88 203 GLY A N 1
ATOM 1548 C CA . GLY A 1 203 ? 9.390 -7.197 11.962 1.00 92.88 203 GLY A CA 1
ATOM 1549 C C . GLY A 1 203 ? 7.924 -7.080 11.560 1.00 92.88 203 GLY A C 1
ATOM 1550 O O . GLY A 1 203 ? 7.459 -6.053 11.059 1.00 92.88 203 GLY A O 1
ATOM 1551 N N . SER A 1 204 ? 7.191 -8.164 11.797 1.00 94.19 204 SER A N 1
ATOM 1552 C CA . SER A 1 204 ? 5.736 -8.236 11.686 1.00 94.19 204 SER A CA 1
ATOM 1553 C C . SER A 1 204 ? 5.068 -8.206 13.059 1.00 94.19 204 SER A C 1
ATOM 1555 O O . SER A 1 204 ? 5.629 -8.729 14.026 1.00 94.19 204 SER A O 1
ATOM 1557 N N . PRO A 1 205 ? 3.868 -7.612 13.170 1.00 95.69 205 PRO A N 1
ATOM 1558 C CA . PRO A 1 205 ? 3.108 -7.631 14.409 1.00 95.69 205 PRO A CA 1
ATOM 1559 C C . PRO A 1 205 ? 2.498 -9.015 14.662 1.00 95.69 205 PRO A C 1
ATOM 1561 O O . PRO A 1 205 ? 2.286 -9.807 13.744 1.00 95.69 205 PRO A O 1
ATOM 1564 N N . ALA A 1 206 ? 2.165 -9.289 15.923 1.00 97.00 206 ALA A N 1
ATOM 1565 C CA . ALA A 1 206 ? 1.276 -10.391 16.272 1.00 97.00 206 ALA A CA 1
ATOM 1566 C C . ALA A 1 206 ? -0.171 -10.063 15.866 1.00 97.00 206 ALA A C 1
ATOM 1568 O O . ALA A 1 206 ? -0.570 -8.896 15.792 1.00 97.00 206 ALA A O 1
ATOM 1569 N N . GLY A 1 207 ? -0.981 -11.093 15.650 1.00 96.62 207 GLY A N 1
ATOM 1570 C CA . GLY A 1 207 ? -2.364 -10.915 15.227 1.00 96.62 207 GLY A CA 1
ATOM 1571 C C . GLY A 1 207 ? -3.193 -12.178 15.352 1.00 96.62 207 GLY A C 1
ATOM 1572 O O . GLY A 1 207 ? -2.860 -13.092 16.112 1.00 96.62 207 GLY A O 1
ATOM 1573 N N . ARG A 1 208 ? -4.308 -12.209 14.628 1.00 95.00 208 ARG A N 1
ATOM 1574 C CA . ARG A 1 208 ? -5.236 -13.336 14.586 1.00 95.00 208 ARG A CA 1
ATOM 1575 C C . ARG A 1 208 ? -5.581 -13.666 13.147 1.00 95.00 208 ARG A C 1
ATOM 1577 O O . ARG A 1 208 ? -5.839 -12.777 12.348 1.00 95.00 208 ARG A O 1
ATOM 1584 N N . MET A 1 209 ? -5.603 -14.958 12.855 1.00 93.81 209 MET A N 1
ATOM 1585 C CA . MET A 1 209 ? -6.154 -15.470 11.611 1.00 93.81 209 MET A CA 1
ATOM 1586 C C . MET A 1 209 ? -7.686 -15.350 11.624 1.00 93.81 209 MET A C 1
ATOM 1588 O O . MET A 1 209 ? -8.301 -15.284 12.693 1.00 93.81 209 MET A O 1
ATOM 1592 N N . ASN A 1 210 ? -8.327 -15.453 10.463 1.00 92.00 210 ASN A N 1
ATOM 1593 C CA . ASN A 1 210 ? -9.781 -15.390 10.326 1.00 92.00 210 ASN A CA 1
ATOM 1594 C C . ASN A 1 210 ? -10.518 -16.507 11.079 1.00 92.00 210 ASN A C 1
ATOM 1596 O O . ASN A 1 210 ? -11.688 -16.357 11.420 1.00 92.00 210 ASN A O 1
ATOM 1600 N N . ASN A 1 211 ? -9.859 -17.641 11.334 1.00 91.69 211 ASN A N 1
ATOM 1601 C CA . ASN A 1 211 ? -10.408 -18.726 12.154 1.00 91.69 211 ASN A CA 1
ATOM 1602 C C . ASN A 1 211 ? -10.261 -18.478 13.672 1.00 91.69 211 ASN A C 1
ATOM 1604 O O . ASN A 1 211 ? -10.514 -19.376 14.471 1.00 91.69 211 ASN A O 1
ATOM 1608 N N . GLY A 1 212 ? -9.808 -17.287 14.074 1.00 91.81 212 GLY A N 1
ATOM 1609 C CA . GLY A 1 212 ? -9.615 -16.878 15.465 1.00 91.81 212 GLY A CA 1
ATOM 1610 C C . GLY A 1 212 ? -8.282 -17.306 16.082 1.00 91.81 212 GLY A C 1
ATOM 1611 O O . GLY A 1 212 ? -7.970 -16.878 17.198 1.00 91.81 212 GLY A O 1
ATOM 1612 N N . ARG A 1 213 ? -7.470 -18.112 15.383 1.00 95.69 213 ARG A N 1
ATOM 1613 C CA . ARG A 1 213 ? -6.157 -18.557 15.867 1.00 95.69 213 ARG A CA 1
ATOM 1614 C C . ARG A 1 213 ? -5.182 -17.382 15.926 1.00 95.69 213 ARG A C 1
ATOM 1616 O O . ARG A 1 213 ? -4.908 -16.758 14.906 1.00 95.69 213 ARG A O 1
ATOM 1623 N N . GLY A 1 214 ? -4.616 -17.120 17.102 1.00 96.94 214 GLY A N 1
ATOM 1624 C CA . GLY A 1 214 ? -3.544 -16.136 17.256 1.00 96.94 214 GLY A CA 1
ATOM 1625 C C . GLY A 1 214 ? -2.242 -16.565 16.571 1.00 96.94 214 GLY A C 1
ATOM 1626 O O . GLY A 1 214 ? -1.963 -17.759 16.453 1.00 96.94 214 GLY A O 1
ATOM 1627 N N . PHE A 1 215 ? -1.430 -15.597 16.157 1.00 96.62 215 PHE A N 1
ATOM 1628 C CA . PHE A 1 215 ? -0.066 -15.815 15.674 1.00 96.62 215 PHE A CA 1
ATOM 1629 C C . PHE A 1 215 ? 0.898 -14.784 16.268 1.00 96.62 215 PHE A C 1
ATOM 1631 O O . PHE A 1 215 ? 0.516 -13.650 16.561 1.00 96.62 215 PHE A O 1
ATOM 1638 N N . ALA A 1 216 ? 2.153 -15.195 16.451 1.00 97.62 216 ALA A N 1
ATOM 1639 C CA . ALA A 1 216 ? 3.226 -14.315 16.892 1.00 97.62 216 ALA A CA 1
ATOM 1640 C C . ALA A 1 216 ? 3.787 -13.500 15.719 1.00 97.62 216 ALA A C 1
ATOM 1642 O O . ALA A 1 216 ? 3.761 -13.941 14.570 1.00 97.62 216 ALA A O 1
ATOM 1643 N N . GLY A 1 217 ? 4.322 -12.324 16.038 1.00 96.12 217 GLY A N 1
ATOM 1644 C CA . GLY A 1 217 ? 5.118 -11.540 15.103 1.00 96.12 217 GLY A CA 1
ATOM 1645 C C . GLY A 1 217 ? 6.456 -12.207 14.778 1.00 96.12 217 GLY A C 1
ATOM 1646 O O . GLY A 1 217 ? 6.891 -13.137 15.457 1.00 96.12 217 GLY A O 1
ATOM 1647 N N . THR A 1 218 ? 7.118 -11.725 13.733 1.00 95.56 218 THR A N 1
ATOM 1648 C CA . THR A 1 218 ? 8.450 -12.173 13.300 1.00 95.56 218 THR A CA 1
ATOM 1649 C C . THR A 1 218 ? 9.420 -11.003 13.356 1.00 95.56 218 THR A C 1
ATOM 1651 O O . THR A 1 218 ? 9.097 -9.931 12.861 1.00 95.56 218 THR A O 1
ATOM 1654 N N . SER A 1 219 ? 10.608 -11.191 13.926 1.00 94.25 219 SER A N 1
ATOM 1655 C CA . SER A 1 219 ? 11.645 -10.152 13.978 1.00 94.25 219 SER A CA 1
ATO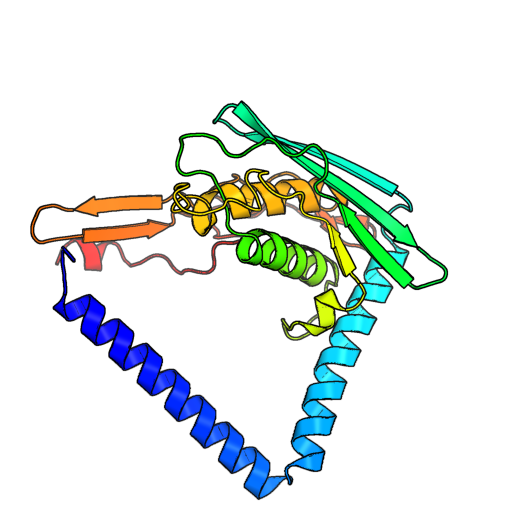M 1656 C C . SER A 1 219 ? 12.373 -10.002 12.640 1.00 94.25 219 SER A C 1
ATOM 1658 O O . SER A 1 219 ? 12.600 -10.995 11.954 1.00 94.25 219 SER A O 1
ATOM 1660 N N . GLY A 1 220 ? 12.800 -8.780 12.301 1.00 91.31 220 GLY A N 1
ATOM 1661 C CA . GLY A 1 220 ? 13.764 -8.549 11.215 1.00 91.31 220 GLY A CA 1
ATOM 1662 C C . GLY A 1 220 ? 13.244 -8.887 9.815 1.00 91.31 220 GLY A C 1
ATOM 1663 O O . GLY A 1 220 ? 13.992 -9.388 8.981 1.00 91.31 220 GLY A O 1
ATOM 1664 N N . VAL A 1 221 ? 11.960 -8.633 9.556 1.00 92.38 221 VAL A N 1
ATOM 1665 C CA . VAL A 1 221 ? 11.346 -8.814 8.232 1.00 92.38 221 VAL A CA 1
ATOM 1666 C C . VAL A 1 221 ? 10.693 -7.525 7.754 1.00 92.38 221 VAL A C 1
ATOM 1668 O O . VAL A 1 221 ? 10.156 -6.749 8.549 1.00 92.38 221 VAL A O 1
ATOM 1671 N N . HIS A 1 222 ? 10.763 -7.273 6.449 1.00 92.81 222 HIS A N 1
ATOM 1672 C CA . HIS A 1 222 ? 9.976 -6.223 5.813 1.00 92.81 222 HIS A CA 1
ATOM 1673 C C . HIS A 1 222 ? 8.514 -6.638 5.759 1.00 92.81 222 HIS A C 1
ATOM 1675 O O . HIS A 1 222 ? 8.191 -7.798 5.501 1.00 92.81 222 HIS A O 1
ATOM 1681 N N . THR A 1 223 ? 7.629 -5.688 6.029 1.00 92.56 223 THR A N 1
ATOM 1682 C CA . THR A 1 223 ? 6.197 -5.945 6.097 1.00 92.56 223 THR A CA 1
ATOM 1683 C C . THR A 1 223 ? 5.403 -4.853 5.417 1.00 92.56 223 THR A C 1
ATOM 1685 O O . THR A 1 223 ? 5.860 -3.717 5.242 1.00 92.56 223 THR A O 1
ATOM 1688 N N . HIS A 1 224 ? 4.170 -5.218 5.075 1.00 93.75 224 HIS A N 1
ATOM 1689 C CA . HIS A 1 224 ? 3.168 -4.304 4.557 1.00 93.75 224 HIS A CA 1
ATOM 1690 C C . HIS A 1 224 ? 3.626 -3.612 3.279 1.00 93.75 224 HIS A C 1
ATOM 1692 O O . HIS A 1 224 ? 3.812 -4.271 2.258 1.00 93.75 224 HIS A O 1
ATOM 1698 N N . MET A 1 225 ? 3.801 -2.295 3.329 1.00 93.31 225 MET A N 1
ATOM 1699 C CA . MET A 1 225 ? 4.116 -1.508 2.148 1.00 93.31 225 MET A CA 1
ATOM 1700 C C . MET A 1 225 ? 5.584 -1.643 1.721 1.00 93.31 225 MET A C 1
ATOM 1702 O O . MET A 1 225 ? 5.947 -1.114 0.675 1.00 93.31 225 MET A O 1
ATOM 1706 N N . THR A 1 226 ? 6.415 -2.389 2.461 1.00 90.19 226 THR A N 1
ATOM 1707 C CA . THR A 1 226 ? 7.795 -2.703 2.072 1.00 90.19 226 THR A CA 1
ATOM 1708 C C . THR A 1 226 ? 7.914 -4.122 1.511 1.00 90.19 226 THR A C 1
ATOM 1710 O O . THR A 1 226 ? 7.558 -5.087 2.182 1.00 90.19 226 THR A O 1
ATOM 1713 N N . ASN A 1 227 ? 8.476 -4.258 0.305 1.00 81.62 227 ASN A N 1
ATOM 1714 C CA . ASN A 1 227 ? 8.732 -5.547 -0.356 1.00 81.62 227 ASN A CA 1
ATOM 1715 C C . ASN A 1 227 ? 10.111 -5.562 -1.043 1.00 81.62 227 ASN A C 1
ATOM 1717 O O . ASN A 1 227 ? 10.235 -5.797 -2.245 1.00 81.62 227 ASN A O 1
ATOM 1721 N N . SER A 1 228 ? 11.145 -5.221 -0.284 1.00 81.50 228 SER A N 1
ATOM 1722 C CA . SER A 1 228 ? 12.541 -5.213 -0.718 1.00 81.50 228 SER A CA 1
ATOM 1723 C C . SER A 1 228 ? 13.322 -6.319 -0.007 1.00 81.50 228 SER A C 1
ATOM 1725 O O . SER A 1 228 ? 12.914 -6.824 1.037 1.00 81.50 228 SER A O 1
ATOM 1727 N N . ARG A 1 229 ? 14.456 -6.710 -0.591 1.00 81.94 229 ARG A N 1
ATOM 1728 C CA . ARG A 1 229 ? 15.520 -7.416 0.130 1.00 81.94 229 ARG A CA 1
ATOM 1729 C C . ARG A 1 229 ? 16.598 -6.403 0.488 1.00 81.94 229 ARG A C 1
ATOM 1731 O O . ARG A 1 229 ? 16.799 -5.457 -0.272 1.00 81.94 229 ARG A O 1
ATOM 1738 N N . LEU A 1 230 ? 17.256 -6.610 1.626 1.00 83.69 230 LEU A N 1
ATOM 1739 C CA . LEU A 1 230 ? 18.416 -5.805 1.996 1.00 83.69 230 LEU A CA 1
ATOM 1740 C C . LEU A 1 230 ? 19.560 -6.063 1.016 1.00 83.69 230 LEU A C 1
ATOM 1742 O O . LEU A 1 230 ? 19.749 -7.191 0.555 1.00 83.69 230 LEU A O 1
ATOM 1746 N N . THR A 1 231 ? 20.290 -5.002 0.708 1.00 86.12 231 THR A N 1
ATOM 1747 C CA . THR A 1 231 ? 21.541 -5.058 -0.039 1.00 86.12 231 THR A CA 1
ATOM 1748 C C . THR A 1 231 ? 22.630 -5.570 0.894 1.00 86.12 231 THR A C 1
ATOM 1750 O O . THR A 1 231 ? 22.705 -5.145 2.048 1.00 86.12 231 THR A O 1
ATOM 1753 N N . ASP A 1 232 ? 23.482 -6.476 0.412 1.00 87.94 232 ASP A N 1
ATOM 1754 C CA . ASP A 1 232 ? 24.622 -6.926 1.208 1.00 87.94 232 ASP A CA 1
ATOM 1755 C C . ASP A 1 232 ? 25.524 -5.727 1.555 1.00 87.94 232 ASP A C 1
ATOM 1757 O O . ASP A 1 232 ? 25.862 -4.948 0.657 1.00 87.94 232 ASP A O 1
ATOM 1761 N N . PRO A 1 233 ? 25.947 -5.566 2.825 1.00 86.44 233 PRO A N 1
ATOM 1762 C CA . PRO A 1 233 ? 26.777 -4.436 3.241 1.00 86.44 233 PRO A CA 1
ATOM 1763 C C . PRO A 1 233 ? 28.068 -4.286 2.433 1.00 86.44 233 PRO A C 1
ATOM 1765 O O . PRO A 1 233 ? 28.512 -3.167 2.209 1.00 86.44 233 PRO A O 1
ATOM 1768 N N . GLU A 1 234 ? 28.627 -5.391 1.933 1.00 89.38 234 GLU A N 1
ATOM 1769 C CA . GLU A 1 234 ? 29.829 -5.401 1.088 1.00 89.38 234 GLU A CA 1
ATOM 1770 C C . GLU A 1 234 ? 29.648 -4.580 -0.199 1.00 89.38 234 GLU A C 1
ATOM 1772 O O . GLU A 1 234 ? 30.596 -3.969 -0.684 1.00 89.38 234 GLU A O 1
ATOM 1777 N N . VAL A 1 235 ? 28.423 -4.487 -0.733 1.00 85.38 235 VAL A N 1
ATOM 1778 C CA . VAL A 1 235 ? 28.120 -3.642 -1.902 1.00 85.38 235 VAL A CA 1
ATOM 1779 C C . VAL A 1 235 ? 28.263 -2.153 -1.564 1.00 85.38 235 VAL A C 1
ATOM 1781 O O . VAL A 1 235 ? 28.537 -1.352 -2.455 1.00 85.38 235 VAL A O 1
ATOM 1784 N N . LEU A 1 236 ? 28.100 -1.771 -0.291 1.00 77.50 236 LEU A N 1
ATOM 1785 C CA . LEU A 1 236 ? 28.250 -0.390 0.187 1.00 77.50 236 LEU A CA 1
ATOM 1786 C C . LEU A 1 236 ? 29.712 0.020 0.378 1.00 77.50 236 LEU A C 1
ATOM 1788 O O . LEU A 1 236 ? 29.995 1.213 0.481 1.00 77.50 236 LEU A O 1
ATOM 1792 N N . GLU A 1 237 ? 30.621 -0.952 0.460 1.00 80.12 237 GLU A N 1
ATOM 1793 C CA . GLU A 1 237 ? 32.056 -0.729 0.660 1.00 80.12 237 GLU A CA 1
ATOM 1794 C C . GLU A 1 237 ? 32.822 -0.510 -0.662 1.00 80.12 237 GLU A C 1
ATOM 1796 O O . GLU A 1 237 ? 33.998 -0.140 -0.625 1.00 80.12 237 GLU A O 1
ATOM 1801 N N . LEU A 1 238 ? 32.161 -0.708 -1.815 1.00 72.94 238 LEU A N 1
ATOM 1802 C CA . LEU A 1 238 ? 32.701 -0.525 -3.175 1.00 72.94 238 LEU A CA 1
ATOM 1803 C C . LEU A 1 238 ? 32.619 0.932 -3.670 1.00 72.94 238 LEU A C 1
ATOM 1805 O O . LEU A 1 238 ? 33.581 1.372 -4.346 1.00 72.94 238 LEU A O 1
#

Radius of gyration: 20.14 Å; Cα contacts (8 Å, |Δi|>4): 406; chains: 1; bounding box: 60×41×48 Å

pLDDT: mean 94.62, std 4.84, range [66.88, 98.88]

Solvent-accessible surface area (backbone atoms only — not comparable to full-atom values): 13049 Å² total; per-residue (Å²): 131,76,62,50,57,67,59,54,50,50,53,51,50,50,53,50,53,54,51,54,50,54,52,50,53,50,50,51,49,30,73,74,64,34,58,72,52,51,54,49,50,57,47,51,56,28,51,52,30,22,53,45,36,36,63,39,55,78,72,48,64,60,63,36,63,26,76,34,81,44,95,86,75,45,39,47,27,40,34,41,37,46,42,77,89,78,44,31,34,37,43,34,30,65,83,29,34,59,56,62,104,48,39,63,22,16,50,46,70,44,53,54,48,30,51,45,51,53,52,55,60,64,46,78,62,98,68,80,92,58,73,24,47,40,70,42,46,48,77,46,72,49,84,54,16,22,50,31,54,57,88,88,63,42,42,79,35,7,70,47,28,36,27,28,42,51,34,34,28,51,33,48,33,65,68,37,33,55,67,50,87,40,55,39,48,78,49,70,53,70,61,88,66,49,78,50,76,46,62,53,55,66,28,45,45,35,33,43,47,96,88,67,51,71,46,78,47,46,78,68,32,63,48,87,83,39,90,73,79,80,76,63,68,72,72,76,77,112

Secondary structure (DSSP, 8-state):
--S-HHHHHHHHHHHHHHHHHHHHHHHHHHHHH-HHHHHHHHHHHHHHHHHHHHHHHTTS-SEEEEEEE-TTS-EEEEEEEEETTTTEEEEE-TTPPBP-SSS----HHHHHHHHHHHHHHHT-S-PPP-GGGGTTEEEE--TTBTTSPPTTS--TTIIIIIHHHHHHHHHHHHT-B----SS--EEEEE-SS-EEEEE---BPPPEE-TTS-EE---BS---TT---PPPPHHHHT-

Mean predicted aligned error: 3.99 Å